Protein 2Y3M (pdb70)

Sequence (273 aa):
QNPVFSIRLKQAPLVPTLQQLALAHNTNLIIDTVSLQLENVDLDQLFRSVAKIKQLDLWQENGIYYFTKAQLNTATIKLHFAKASEVMKSLTGGSGSLLSPNGSITFDDRSNLLLIQDEPRSVRNIKKLIKELDKNPVFSIRLKQAPLVPTLQQLALAHNTNLIIDDELQGTVSLQLENVDLDQLFRSVAKIKQLDLWQENGIYYFTKQLNTATIKLHFAKASEVMKSLTGGSGSLLSPNGSITFDDRSNLLLIQDEPRSVRNIKKLIKELDK

Solvent-accessible surface area: 15782 Å² total; per-residue (Å²): 203,86,40,10,6,4,2,93,0,86,18,13,74,28,76,61,28,5,144,149,38,83,20,24,191,107,13,65,44,68,76,92,176,27,14,0,40,0,5,2,74,65,6,59,50,0,63,130,2,6,38,85,0,57,147,37,72,1,13,82,91,86,22,10,97,10,39,37,136,140,136,65,54,81,17,88,26,107,9,138,154,18,112,0,4,93,4,0,85,65,18,28,57,68,128,63,86,37,14,29,109,101,2,10,0,53,0,37,45,200,23,36,76,0,69,0,65,0,78,65,184,26,11,138,66,9,103,112,84,0,148,118,56,19,168,138,36,14,3,5,2,78,0,94,37,31,101,51,72,81,63,3,83,125,55,4,136,77,17,120,5,70,27,71,46,51,118,111,176,174,49,47,18,12,0,30,0,6,4,77,78,6,68,46,0,68,125,2,5,41,66,4,64,130,45,80,26,12,82,44,78,27,10,99,8,41,49,146,174,66,58,87,12,77,5,139,16,142,158,22,115,0,4,79,4,0,60,64,16,34,48,66,125,67,86,34,13,23,105,100,3,15,1,46,4,30,54,160,69,30,66,0,72,0,68,0,80,65,175,24,10,138,67,10,80,117,85,0,116,118,63,16,170

Secondary structure (DSSP, 8-state):
--EEEEEEEEEPPHHHHHHHS---TT-EEEE---EEEEEES-HHHHHHHHHHHHT---EEEEEEEEEE----EEEEEE-SSS-HHHHHHHHH-SSS-SS-TT-EEEEETTTTEEEEEE-HHHHHHHHHHHHHH--/-EEEEEEEEEPP-HHHHHHHHHTTT-EEEEEE-TTS-EEEEEEESSHHHHHHHHHHHHHS--EEEEEEEEEE---EEEEEE-SSS-HHHHHHHHH-SSS-SS-TT-EEEEETTTTEEEEEE-HHHHHHHHHHHHHH--

Nearest PDB structures (foldseek):
  2y3m-assembly1_A  TM=1.007E+00  e=2.323E-27  Aggregatibacter actinomycetemcomitans
  2y3m-assembly1_B  TM=9.548E-01  e=1.175E-22  Aggregatibacter actinomycetemcomitans
  5mp2-assembly1_B  TM=4.230E-01  e=8.197E-04  Pseudomonas aeruginosa
  4e9j-assembly3_B  TM=4.216E-01  e=1.191E-03  Pseudomonas aeruginosa PAO1
  4ec5-assembly3_B  TM=3.907E-01  e=8.723E-04  Pseudomonas aeruginosa PAO1

CATH classification: 3.30.1370.120 (+1 more: 3.30.1370.130)

Structure (mmCIF, N/CA/C/O backbone):
data_2Y3M
#
_entry.id   2Y3M
#
_cell.length_a   119.610
_cell.length_b   119.610
_cell.length_c   51.280
_cell.angle_alpha   90.00
_cell.angle_beta   90.00
_cell.angle_gamma   120.00
#
_symmetry.space_group_name_H-M   'P 62'
#
loop_
_entity.id
_entity.type
_entity.pdbx_description
1 polymer 'PROTEIN TRANSPORT PROTEIN HOFQ'
2 non-polymer GLYCEROL
3 non-polymer 'FORMIC ACID'
4 water water
#
loop_
_atom_site.group_PDB
_atom_site.id
_atom_site.type_symbol
_atom_site.label_atom_id
_atom_site.label_alt_id
_atom_site.label_comp_id
_atom_site.label_asym_id
_atom_site.label_entity_id
_atom_site.label_seq_id
_atom_site.pdbx_PDB_ins_code
_atom_site.Cartn_x
_atom_site.Cartn_y
_atom_site.Cartn_z
_atom_site.occupancy
_atom_site.B_iso_or_equiv
_atom_site.auth_seq_id
_atom_site.auth_comp_id
_atom_site.auth_asym_id
_atom_site.auth_atom_id
_atom_site.pdbx_PDB_model_num
ATOM 1 N N . GLN A 1 4 ? -56.233 -17.399 -7.568 1.00 99.32 27 GLN A N 1
ATOM 2 C CA . GLN A 1 4 ? -55.499 -18.346 -6.676 1.00 97.29 27 GLN A CA 1
ATOM 3 C C . GLN A 1 4 ? -54.029 -18.516 -7.088 1.00 85.70 27 GLN A C 1
ATOM 4 O O . GLN A 1 4 ? -53.443 -19.586 -6.905 1.00 87.54 27 GLN A O 1
ATOM 10 N N . ASN A 1 5 ? -53.444 -17.452 -7.635 1.00 76.08 28 ASN A N 1
ATOM 11 C CA . ASN A 1 5 ? -52.064 -17.473 -8.125 1.00 67.30 28 ASN A CA 1
ATOM 12 C C . ASN A 1 5 ? -51.432 -16.074 -8.084 1.00 57.73 28 ASN A C 1
ATOM 13 O O . ASN A 1 5 ? -51.913 -15.166 -8.764 1.00 57.84 28 ASN A O 1
ATOM 18 N N . PRO A 1 6 ? -50.352 -15.902 -7.290 1.00 51.79 29 PRO A N 1
ATOM 19 C CA . PRO A 1 6 ? -49.778 -14.577 -7.013 1.00 45.56 29 PRO A CA 1
ATOM 20 C C . PRO A 1 6 ? -49.113 -13.912 -8.215 1.00 40.77 29 PRO A C 1
ATOM 21 O O . PRO A 1 6 ? -48.392 -14.569 -8.971 1.00 40.46 29 PRO A O 1
ATOM 25 N N . VAL A 1 7 ? -49.368 -12.614 -8.381 1.00 39.13 30 VAL A N 1
ATOM 26 C CA . VAL A 1 7 ? -48.807 -11.838 -9.487 1.00 36.63 30 VAL A CA 1
ATOM 27 C C . VAL A 1 7 ? -48.145 -10.557 -9.007 1.00 33.93 30 VAL A C 1
ATOM 28 O O . VAL A 1 7 ? -48.562 -9.967 -8.007 1.00 35.80 30 VAL A O 1
ATOM 32 N N . PHE A 1 8 ? -47.112 -10.138 -9.726 1.00 32.16 31 PHE A N 1
ATOM 33 C CA . PHE A 1 8 ? -46.586 -8.785 -9.607 1.00 32.36 31 PHE A CA 1
ATOM 34 C C . PHE A 1 8 ? -47.336 -7.893 -10.588 1.00 36.28 31 PHE A C 1
ATOM 35 O O . PHE A 1 8 ? -47.549 -8.265 -11.749 1.00 38.82 31 PHE A O 1
ATOM 43 N N . SER A 1 9 ? -47.734 -6.719 -10.113 1.00 39.59 32 SER A N 1
ATOM 44 C CA . SER A 1 9 ? -48.553 -5.801 -10.889 1.00 38.74 32 SER A CA 1
ATOM 45 C C . SER A 1 9 ? -47.953 -4.403 -10.916 1.00 36.93 32 SER A C 1
ATOM 46 O O . SER A 1 9 ? -47.381 -3.943 -9.928 1.00 39.39 32 SER A O 1
ATOM 49 N N . ILE A 1 10 ? -48.098 -3.728 -12.052 1.00 35.17 33 ILE A N 1
ATOM 50 C CA . ILE A 1 10 ? -47.661 -2.341 -12.191 1.00 34.50 33 ILE A CA 1
ATOM 51 C C . ILE A 1 10 ? -48.646 -1.567 -13.071 1.00 34.41 33 ILE A C 1
ATOM 52 O O . ILE A 1 10 ? -49.115 -2.072 -14.096 1.00 34.92 33 ILE A O 1
ATOM 57 N N . ARG A 1 11 ? -48.976 -0.352 -12.648 1.00 36.01 34 ARG A N 1
ATOM 58 C CA . ARG A 1 11 ? -49.844 0.502 -13.433 1.00 37.59 34 ARG A CA 1
ATOM 59 C C . ARG A 1 11 ? -48.999 1.556 -14.147 1.00 35.75 34 ARG A C 1
ATOM 60 O O . ARG A 1 11 ? -48.165 2.212 -13.529 1.00 36.74 34 ARG A O 1
ATOM 68 N N . LEU A 1 12 ? -49.199 1.684 -15.457 1.00 35.81 35 LEU A N 1
ATOM 69 C CA . LEU A 1 12 ? -48.546 2.732 -16.240 1.00 36.26 35 LEU A CA 1
ATOM 70 C C . LEU A 1 12 ? -49.591 3.742 -16.685 1.00 39.22 35 LEU A C 1
ATOM 71 O O . LEU A 1 12 ? -50.546 3.398 -17.384 1.00 42.82 35 LEU A O 1
ATOM 76 N N . LYS A 1 13 ? -49.405 4.987 -16.265 1.00 40.48 36 LYS A N 1
ATOM 77 C CA . LYS A 1 13 ? -50.331 6.063 -16.574 1.00 44.84 36 LYS A CA 1
ATOM 78 C C . LYS A 1 13 ? -49.626 6.997 -17.540 1.00 45.41 36 LYS A C 1
ATOM 79 O O . LYS A 1 13 ? -48.494 7.425 -17.288 1.00 45.30 36 LYS A O 1
ATOM 85 N N . GLN A 1 14 ? -50.279 7.294 -18.659 1.00 48.59 37 GLN A N 1
ATOM 86 C CA . GLN A 1 14 ? -49.680 8.169 -19.651 1.00 50.89 37 GLN A CA 1
ATOM 87 C C . GLN A 1 14 ? -49.732 9.603 -19.143 1.00 53.15 37 GLN A C 1
ATOM 88 O O . GLN A 1 14 ? -50.785 10.083 -18.722 1.00 56.45 37 GLN A O 1
ATOM 94 N N . ALA A 1 15 ? -48.577 10.264 -19.172 1.00 53.63 38 ALA A N 1
ATOM 95 C CA . ALA A 1 15 ? -48.410 11.610 -18.634 1.00 50.73 38 ALA A CA 1
ATOM 96 C C . ALA A 1 15 ? -49.259 12.647 -19.378 1.00 47.66 38 ALA A C 1
ATOM 97 O O . ALA A 1 15 ? -49.509 12.498 -20.575 1.00 46.89 38 ALA A O 1
ATOM 99 N N . PRO A 1 16 ? -49.722 13.693 -18.664 1.00 47.33 39 PRO A N 1
ATOM 100 C CA . PRO A 1 16 ? -50.420 14.801 -19.314 1.00 45.65 39 PRO A CA 1
ATOM 101 C C . PRO A 1 16 ? -49.558 15.394 -20.427 1.00 43.73 39 PRO A C 1
ATOM 102 O O . PRO A 1 16 ? -48.423 15.823 -20.184 1.00 43.38 39 PRO A O 1
ATOM 106 N N . LEU A 1 17 ? -50.094 15.400 -21.640 1.00 43.19 40 LEU A N 1
ATOM 107 C CA . LEU A 1 17 ? -49.318 15.759 -22.815 1.00 42.33 40 LEU A CA 1
ATOM 108 C C . LEU A 1 17 ? -48.835 17.209 -22.803 1.00 41.84 40 LEU A C 1
ATOM 109 O O . LEU A 1 17 ? -47.643 17.469 -23.000 1.00 40.94 40 LEU A O 1
ATOM 114 N N . VAL A 1 18 ? -49.755 18.141 -22.561 1.00 43.34 41 VAL A N 1
ATOM 115 C CA . VAL A 1 18 ? -49.442 19.576 -22.594 1.00 44.77 41 VAL A CA 1
ATOM 116 C C . VAL A 1 18 ? -48.326 19.974 -21.605 1.00 44.83 41 VAL A C 1
ATOM 117 O O . VAL A 1 18 ? -47.352 20.598 -22.023 1.00 45.23 41 VAL A O 1
ATOM 121 N N . PRO A 1 19 ? -48.446 19.601 -20.309 1.00 45.50 42 PRO A N 1
ATOM 122 C CA . PRO A 1 19 ? -47.358 19.943 -19.376 1.00 47.07 42 PRO A CA 1
ATOM 123 C C . PRO A 1 19 ? -46.026 19.275 -19.729 1.00 45.10 42 PRO A C 1
ATOM 124 O O . PRO A 1 19 ? -44.974 19.914 -19.618 1.00 46.03 42 PRO A O 1
ATOM 128 N N . THR A 1 20 ? -46.082 18.006 -20.141 1.00 43.18 43 THR A N 1
ATOM 129 C CA . THR A 1 20 ? -44.896 17.236 -20.519 1.00 42.37 43 THR A CA 1
ATOM 130 C C . THR A 1 20 ? -44.149 17.898 -21.680 1.00 41.18 43 THR A C 1
ATOM 131 O O . THR A 1 20 ? -42.929 18.077 -21.623 1.00 41.19 43 THR A O 1
ATOM 135 N N . LEU A 1 21 ? -44.889 18.259 -22.728 1.00 40.87 44 LEU A N 1
ATOM 136 C CA . LEU A 1 21 ? -44.301 18.862 -23.922 1.00 40.64 44 LEU A CA 1
ATOM 137 C C . LEU A 1 21 ? -43.737 20.251 -23.642 1.00 42.57 44 LEU A C 1
ATOM 138 O O . LEU A 1 21 ? -42.709 20.635 -24.202 1.00 42.59 44 LEU A O 1
ATOM 143 N N . GLN A 1 22 ? -44.420 20.996 -22.774 1.00 44.82 45 GLN A N 1
ATOM 144 C CA . GLN A 1 22 ? -43.975 22.320 -22.354 1.00 48.32 45 GLN A CA 1
ATOM 145 C C . GLN A 1 22 ? -42.653 22.263 -21.588 1.00 48.66 45 GLN A C 1
ATOM 146 O O . GLN A 1 22 ? -41.829 23.172 -21.693 1.00 51.30 45 GLN A O 1
ATOM 152 N N . GLN A 1 23 ? -42.458 21.192 -20.825 1.00 47.00 46 GLN A N 1
ATOM 153 C CA . GLN A 1 23 ? -41.246 21.017 -20.034 1.00 48.30 46 GLN A CA 1
ATOM 154 C C . GLN A 1 23 ? -40.103 20.444 -20.855 1.00 45.21 46 GLN A C 1
ATOM 155 O O . GLN A 1 23 ? -38.938 20.550 -20.463 1.00 47.04 46 GLN A O 1
ATOM 161 N N . LEU A 1 24 ? -40.443 19.834 -21.989 1.00 41.13 47 LEU A N 1
ATOM 162 C CA . LEU A 1 24 ? -39.451 19.284 -22.904 1.00 38.51 47 LEU A CA 1
ATOM 163 C C . LEU A 1 24 ? -38.636 20.411 -23.535 1.00 39.03 47 LEU A C 1
ATOM 164 O O . LEU A 1 24 ? -39.195 21.390 -24.043 1.00 39.87 47 LEU A O 1
ATOM 169 N N . ALA A 1 25 ? -37.315 20.268 -23.496 1.00 38.91 48 ALA A N 1
ATOM 170 C CA . ALA A 1 25 ? -36.419 21.314 -23.976 1.00 40.06 48 ALA A CA 1
ATOM 171 C C . ALA A 1 25 ? -36.326 21.326 -25.505 1.00 38.16 48 ALA A C 1
ATOM 172 O O . ALA A 1 25 ? -35.284 21.017 -26.086 1.00 37.63 48 ALA A O 1
ATOM 174 N N . LEU A 1 26 ? -37.433 21.670 -26.154 1.00 38.09 49 LEU A N 1
ATOM 175 C CA . LEU A 1 26 ? -37.439 21.852 -27.597 1.00 38.18 49 LEU A CA 1
ATOM 176 C C . LEU A 1 26 ? -36.846 23.211 -27.926 1.00 41.02 49 LEU A C 1
ATOM 177 O O . LEU A 1 26 ? -36.881 24.131 -27.103 1.00 43.52 49 LEU A O 1
ATOM 182 N N . ALA A 1 27 ? -36.295 23.325 -29.132 1.00 37.04 50 ALA A N 1
ATOM 183 C CA . ALA A 1 27 ? -35.829 24.604 -29.652 1.00 35.45 50 ALA A CA 1
ATOM 184 C C . ALA A 1 27 ? -37.000 25.586 -29.601 1.00 33.57 50 ALA A C 1
ATOM 185 O O . ALA A 1 27 ? -38.127 25.239 -29.969 1.00 33.22 50 ALA A O 1
ATOM 187 N N . HIS A 1 28 ? -36.748 26.796 -29.119 1.00 33.58 51 HIS A N 1
ATOM 188 C CA . HIS A 1 28 ? -37.816 27.784 -28.964 1.00 33.94 51 HIS A CA 1
ATOM 189 C C . HIS A 1 28 ? -38.357 28.259 -30.304 1.00 34.17 51 HIS A C 1
ATOM 190 O O . HIS A 1 28 ? -39.437 28.840 -30.374 1.00 35.76 51 HIS A O 1
ATOM 197 N N . ASN A 1 29 ? -37.600 27.985 -31.362 1.00 34.25 52 ASN A N 1
ATOM 198 C CA . ASN A 1 29 ? -38.018 28.272 -32.728 1.00 36.77 52 ASN A CA 1
ATOM 199 C C . ASN A 1 29 ? -39.021 27.264 -33.274 1.00 36.31 52 ASN A C 1
ATOM 200 O O . ASN A 1 29 ? -39.614 27.492 -34.324 1.00 39.26 52 ASN A O 1
ATOM 205 N N . THR A 1 30 ? -39.201 26.149 -32.567 1.00 34.07 53 THR A N 1
ATOM 206 C CA . THR A 1 30 ? -40.199 25.167 -32.960 1.00 34.30 53 THR A CA 1
ATOM 207 C C . THR A 1 30 ? -41.569 25.576 -32.421 1.00 34.89 53 THR A C 1
ATOM 208 O O . THR A 1 30 ? -41.799 25.579 -31.218 1.00 34.79 53 THR A O 1
ATOM 212 N N . ASN A 1 31 ? -42.461 25.951 -33.326 1.00 37.88 54 ASN A N 1
ATOM 213 C CA . ASN A 1 31 ? -43.843 26.218 -32.968 1.00 40.50 54 ASN A CA 1
ATOM 214 C C . ASN A 1 31 ? -44.605 24.894 -32.869 1.00 39.68 54 ASN A C 1
ATOM 215 O O . ASN A 1 31 ? -44.648 24.121 -33.830 1.00 39.69 54 ASN A O 1
ATOM 220 N N . LEU A 1 32 ? -45.190 24.638 -31.701 1.00 40.29 55 LEU A N 1
ATOM 221 C CA . LEU A 1 32 ? -45.941 23.414 -31.449 1.00 40.83 55 LEU A CA 1
ATOM 222 C C . LEU A 1 32 ? -47.437 23.700 -31.286 1.00 45.36 55 LEU A C 1
ATOM 223 O O . LEU A 1 32 ? -47.835 24.465 -30.409 1.00 48.62 55 LEU A O 1
ATOM 228 N N . ILE A 1 33 ? -48.254 23.091 -32.144 1.00 46.92 56 ILE A N 1
ATOM 229 C CA . ILE A 1 33 ? -49.713 23.234 -32.088 1.00 52.72 56 ILE A CA 1
ATOM 230 C C . ILE A 1 33 ? -50.370 21.878 -31.834 1.00 53.83 56 ILE A C 1
ATOM 231 O O . ILE A 1 33 ? -50.056 20.892 -32.506 1.00 51.37 56 ILE A O 1
ATOM 236 N N . ILE A 1 34 ? -51.291 21.841 -30.874 1.00 59.33 57 ILE A N 1
ATOM 237 C CA . ILE A 1 34 ? -51.984 20.607 -30.506 1.00 62.31 57 ILE A CA 1
ATOM 238 C C . ILE A 1 34 ? -53.405 20.600 -31.070 1.00 67.96 57 ILE A C 1
ATOM 239 O O . ILE A 1 34 ? -54.146 21.573 -30.910 1.00 73.50 57 ILE A O 1
ATOM 244 N N . ASP A 1 35 ? -53.766 19.506 -31.741 1.00 68.00 58 ASP A N 1
ATOM 245 C CA . ASP A 1 35 ? -55.145 19.272 -32.173 1.00 74.30 58 ASP A CA 1
ATOM 246 C C . ASP A 1 35 ? -55.832 18.301 -31.223 1.00 79.05 58 ASP A C 1
ATOM 247 O O . ASP A 1 35 ? -55.325 17.208 -30.972 1.00 77.26 58 ASP A O 1
ATOM 252 N N . THR A 1 41 ? -58.435 11.168 -30.431 1.00 101.60 64 THR A N 1
ATOM 253 C CA . THR A 1 41 ? -56.977 11.078 -30.374 1.00 95.59 64 THR A CA 1
ATOM 254 C C . THR A 1 41 ? -56.335 12.457 -30.565 1.00 87.78 64 THR A C 1
ATOM 255 O O . THR A 1 41 ? -57.032 13.444 -30.815 1.00 87.86 64 THR A O 1
ATOM 259 N N . VAL A 1 42 ? -55.010 12.517 -30.456 1.00 82.31 65 VAL A N 1
ATOM 260 C CA . VAL A 1 42 ? -54.288 13.787 -30.515 1.00 75.41 65 VAL A CA 1
ATOM 261 C C . VAL A 1 42 ? -53.294 13.844 -31.678 1.00 68.33 65 VAL A C 1
ATOM 262 O O . VAL A 1 42 ? -52.699 12.829 -32.051 1.00 68.60 65 VAL A O 1
ATOM 266 N N . SER A 1 43 ? -53.150 15.042 -32.246 1.00 63.53 66 SER A N 1
ATOM 267 C CA . SER A 1 43 ? -52.128 15.348 -33.244 1.00 58.12 66 SER A CA 1
ATOM 268 C C . SER A 1 43 ? -51.288 16.544 -32.809 1.00 53.93 66 SER A C 1
ATOM 269 O O . SER A 1 43 ? -51.798 17.475 -32.182 1.00 55.02 66 SER A O 1
ATOM 272 N N . LEU A 1 44 ? -50.003 16.508 -33.150 1.00 50.18 67 LEU A N 1
ATOM 273 C CA . LEU A 1 44 ? -49.101 17.626 -32.904 1.00 46.62 67 LEU A CA 1
ATOM 274 C C . LEU A 1 44 ? -48.601 18.176 -34.231 1.00 44.85 67 LEU A C 1
ATOM 275 O O . LEU A 1 44 ? -48.151 17.423 -35.090 1.00 45.55 67 LEU A O 1
ATOM 280 N N . GLN A 1 45 ? -48.681 19.490 -34.396 1.00 44.24 68 GLN A N 1
ATOM 281 C CA . GLN A 1 45 ? -48.140 20.133 -35.579 1.00 44.48 68 GLN A CA 1
ATOM 282 C C . GLN A 1 45 ? -46.914 20.939 -35.184 1.00 41.53 68 GLN A C 1
ATOM 283 O O . GLN A 1 45 ? -46.993 21.797 -34.313 1.00 41.08 68 GLN A O 1
ATOM 289 N N . LEU A 1 46 ? -45.784 20.638 -35.816 1.00 33.05 69 LEU A N 1
ATOM 290 C CA . LEU A 1 46 ? -44.510 21.280 -35.507 1.00 31.86 69 LEU A CA 1
ATOM 291 C C . LEU A 1 46 ? -44.046 22.142 -36.670 1.00 31.48 69 LEU A C 1
ATOM 292 O O . LEU A 1 46 ? -44.093 21.714 -37.824 1.00 31.19 69 LEU A O 1
ATOM 297 N N . GLU A 1 47 ? -43.582 23.348 -36.357 1.00 32.23 70 GLU A N 1
ATOM 298 C CA . GLU A 1 47 ? -43.084 24.274 -37.371 1.00 32.51 70 GLU A CA 1
ATOM 299 C C . GLU A 1 47 ? -41.741 24.858 -36.985 1.00 32.60 70 GLU A C 1
ATOM 300 O O . GLU A 1 47 ? -41.525 25.231 -35.832 1.00 33.69 70 GLU A O 1
ATOM 306 N N . ASN A 1 48 ? -40.853 24.954 -37.971 1.00 32.32 71 ASN A N 1
ATOM 307 C CA . ASN A 1 48 ? -39.545 25.573 -37.811 1.00 33.16 71 ASN A CA 1
ATOM 308 C C . ASN A 1 48 ? -39.004 26.013 -39.164 1.00 33.88 71 ASN A C 1
ATOM 309 O O . ASN A 1 48 ? -39.206 25.328 -40.176 1.00 32.93 71 ASN A O 1
ATOM 314 N N . VAL A 1 49 ? -38.324 27.161 -39.171 1.00 36.01 72 VAL A N 1
ATOM 315 C CA . VAL A 1 49 ? -37.635 27.662 -40.360 1.00 37.52 72 VAL A CA 1
ATOM 316 C C . VAL A 1 49 ? -36.512 26.720 -40.830 1.00 37.52 72 VAL A C 1
ATOM 317 O O . VAL A 1 49 ? -36.166 26.704 -42.013 1.00 38.65 72 VAL A O 1
ATOM 321 N N . ASP A 1 50 ? -35.957 25.942 -39.900 1.00 36.87 73 ASP A N 1
ATOM 322 C CA . ASP A 1 50 ? -34.786 25.109 -40.175 1.00 37.70 73 ASP A CA 1
ATOM 323 C C . ASP A 1 50 ? -35.150 23.622 -40.145 1.00 35.36 73 ASP A C 1
ATOM 324 O O . ASP A 1 50 ? -35.561 23.098 -39.112 1.00 33.88 73 ASP A O 1
ATOM 329 N N . LEU A 1 51 ? -34.996 22.956 -41.286 1.00 35.82 74 LEU A N 1
ATOM 330 C CA . LEU A 1 51 ? -35.347 21.548 -41.411 1.00 34.96 74 LEU A CA 1
ATOM 331 C C . LEU A 1 51 ? -34.630 20.657 -40.394 1.00 35.52 74 LEU A C 1
ATOM 332 O O . LEU A 1 51 ? -35.273 19.816 -39.768 1.00 34.13 74 LEU A O 1
ATOM 337 N N . ASP A 1 52 ? -33.322 20.859 -40.220 1.00 38.71 75 ASP A N 1
ATOM 338 C CA . ASP A 1 52 ? -32.525 20.084 -39.259 1.00 40.57 75 ASP A CA 1
ATOM 339 C C . ASP A 1 52 ? -33.052 20.244 -37.835 1.00 38.92 75 ASP A C 1
ATOM 340 O O . ASP A 1 52 ? -33.214 19.253 -37.114 1.00 38.38 75 ASP A O 1
ATOM 345 N N . GLN A 1 53 ? -33.340 21.483 -37.442 1.00 38.73 76 GLN A N 1
ATOM 346 C CA . GLN A 1 53 ? -33.981 21.727 -36.155 1.00 38.21 76 GLN A CA 1
ATOM 347 C C . GLN A 1 53 ? -35.340 21.035 -36.045 1.00 35.12 76 GLN A C 1
ATOM 348 O O . GLN A 1 53 ? -35.644 20.421 -35.019 1.00 34.74 76 GLN A O 1
ATOM 354 N N . LEU A 1 54 ? -36.146 21.113 -37.102 1.00 33.67 77 LEU A N 1
ATOM 355 C CA . LEU A 1 54 ? -37.451 20.463 -37.091 1.00 31.84 77 LEU A CA 1
ATOM 356 C C . LEU A 1 54 ? -37.302 18.962 -36.847 1.00 31.96 77 LEU A C 1
ATOM 357 O O . LEU A 1 54 ? -38.035 18.396 -36.040 1.00 31.41 77 LEU A O 1
ATOM 362 N N . PHE A 1 55 ? -36.338 18.330 -37.522 1.00 33.42 78 PHE A N 1
ATOM 363 C CA . PHE A 1 55 ? -36.051 16.911 -37.297 1.00 34.39 78 PHE A CA 1
ATOM 364 C C . PHE A 1 55 ? -35.634 16.625 -35.859 1.00 34.63 78 PHE A C 1
ATOM 365 O O . PHE A 1 55 ? -36.046 15.619 -35.281 1.00 34.57 78 PHE A O 1
ATOM 373 N N . ARG A 1 56 ? -34.811 17.506 -35.291 1.00 35.62 79 ARG A N 1
ATOM 374 C CA . ARG A 1 56 ? -34.342 17.337 -33.914 1.00 36.98 79 ARG A CA 1
ATOM 375 C C . ARG A 1 56 ? -35.475 17.489 -32.889 1.00 35.19 79 ARG A C 1
ATOM 376 O O . ARG A 1 56 ? -35.485 16.799 -31.869 1.00 36.10 79 ARG A O 1
ATOM 384 N N . SER A 1 57 ? -36.421 18.387 -33.172 1.00 33.35 80 SER A N 1
ATOM 385 C CA . SER A 1 57 ? -37.641 18.517 -32.373 1.00 32.34 80 SER A CA 1
ATOM 386 C C . SER A 1 57 ? -38.485 17.238 -32.449 1.00 31.42 80 SER A C 1
ATOM 387 O O . SER A 1 57 ? -38.943 16.732 -31.431 1.00 32.15 80 SER A O 1
ATOM 390 N N . VAL A 1 58 ? -38.684 16.727 -33.663 1.00 30.67 81 VAL A N 1
ATOM 391 C CA . VAL A 1 58 ? -39.394 15.462 -33.881 1.00 30.73 81 VAL A CA 1
ATOM 392 C C . VAL A 1 58 ? -38.744 14.333 -33.068 1.00 32.16 81 VAL A C 1
ATOM 393 O O . VAL A 1 58 ? -39.432 13.570 -32.380 1.00 32.71 81 VAL A O 1
ATOM 397 N N . ALA A 1 59 ? -37.419 14.251 -33.147 1.00 33.15 82 ALA A N 1
ATOM 398 C CA . ALA A 1 59 ? -36.657 13.224 -32.450 1.00 35.46 82 ALA A CA 1
ATOM 399 C C . ALA A 1 59 ? -36.829 13.333 -30.930 1.00 36.14 82 ALA A C 1
ATOM 400 O O . ALA A 1 59 ? -36.917 12.321 -30.241 1.00 37.50 82 ALA A O 1
ATOM 402 N N . LYS A 1 60 ? -36.894 14.563 -30.420 1.00 35.87 83 LYS A N 1
ATOM 403 C CA . LYS A 1 60 ? -37.068 14.792 -28.983 1.00 37.56 83 LYS A CA 1
ATOM 404 C C . LYS A 1 60 ? -38.429 14.327 -28.469 1.00 37.34 83 LYS A C 1
ATOM 405 O O . LYS A 1 60 ? -38.518 13.747 -27.381 1.00 39.07 83 LYS A O 1
ATOM 411 N N . ILE A 1 61 ? -39.476 14.565 -29.256 1.00 35.86 84 ILE A N 1
ATOM 412 C CA . ILE A 1 61 ? -40.813 14.078 -28.920 1.00 36.76 84 ILE A CA 1
ATOM 413 C C . ILE A 1 61 ? -40.873 12.542 -28.964 1.00 38.26 84 ILE A C 1
ATOM 414 O O . ILE A 1 61 ? -41.480 11.911 -28.097 1.00 40.11 84 ILE A O 1
ATOM 419 N N . LYS A 1 62 ? -40.220 11.949 -29.957 1.00 38.20 85 LYS A N 1
ATOM 420 C CA . LYS A 1 62 ? -40.200 10.496 -30.098 1.00 40.56 85 LYS A CA 1
ATOM 421 C C . LYS A 1 62 ? -39.428 9.802 -28.975 1.00 42.90 85 LYS A C 1
ATOM 422 O O . LYS A 1 62 ? -39.845 8.743 -28.502 1.00 45.16 85 LYS A O 1
ATOM 428 N N . GLN A 1 63 ? -38.313 10.400 -28.558 1.00 52.63 86 GLN A N 1
ATOM 429 C CA . GLN A 1 63 ? -37.492 9.871 -27.468 1.00 58.64 86 GLN A CA 1
ATOM 430 C C . GLN A 1 63 ? -38.154 10.062 -26.103 1.00 59.01 86 GLN A C 1
ATOM 431 O O . GLN A 1 63 ? -37.679 9.542 -25.092 1.00 62.91 86 GLN A O 1
ATOM 437 N N . LEU A 1 64 ? -39.256 10.804 -26.088 1.00 55.62 87 LEU A N 1
ATOM 438 C CA . LEU A 1 64 ? -39.941 11.171 -24.860 1.00 56.62 87 LEU A CA 1
ATOM 439 C C . LEU A 1 64 ? -40.659 9.977 -24.249 1.00 55.12 87 LEU A C 1
ATOM 440 O O . LEU A 1 64 ? -41.479 9.335 -24.907 1.00 51.67 87 LEU A O 1
ATOM 445 N N . ASP A 1 65 ? -40.334 9.679 -22.993 1.00 58.81 88 ASP A N 1
ATOM 446 C CA . ASP A 1 65 ? -40.991 8.602 -22.261 1.00 57.94 88 ASP A CA 1
ATOM 447 C C . ASP A 1 65 ? -42.198 9.166 -21.516 1.00 56.01 88 ASP A C 1
ATOM 448 O O . ASP A 1 65 ? -42.051 9.871 -20.515 1.00 58.75 88 ASP A O 1
ATOM 453 N N . LEU A 1 66 ? -43.386 8.847 -22.021 1.00 52.73 89 LEU A N 1
ATOM 454 C CA . LEU A 1 66 ? -44.637 9.403 -21.512 1.00 51.92 89 LEU A CA 1
ATOM 455 C C . LEU A 1 66 ? -45.263 8.590 -20.380 1.00 51.68 89 LEU A C 1
ATOM 456 O O . LEU A 1 66 ? -46.280 8.993 -19.817 1.00 51.71 89 LEU A O 1
ATOM 461 N N . TRP A 1 67 ? -44.671 7.450 -20.048 1.00 52.34 90 TRP A N 1
ATOM 462 C CA . TRP A 1 67 ? -45.285 6.542 -19.081 1.00 51.82 90 TRP A CA 1
ATOM 463 C C . TRP A 1 67 ? -44.779 6.739 -17.651 1.00 53.68 90 TRP A C 1
ATOM 464 O O . TRP A 1 67 ? -43.600 6.519 -17.360 1.00 56.62 90 TRP A O 1
ATOM 475 N N . GLN A 1 68 ? -45.685 7.152 -16.768 1.00 52.74 91 GLN A N 1
ATOM 476 C CA . GLN A 1 68 ? -45.405 7.248 -15.335 1.00 54.15 91 GLN A CA 1
ATOM 477 C C . GLN A 1 68 ? -45.683 5.917 -14.621 1.00 52.72 91 GLN A C 1
ATOM 478 O O . GLN A 1 68 ? -46.777 5.360 -14.750 1.00 50.44 91 GLN A O 1
ATOM 484 N N . GLU A 1 69 ? -44.690 5.423 -13.879 1.00 54.87 92 GLU A N 1
ATOM 485 C CA . GLU A 1 69 ? -44.820 4.212 -13.047 1.00 54.50 92 GLU A CA 1
ATOM 486 C C . GLU A 1 69 ? -45.349 4.561 -11.656 1.00 53.39 92 GLU A C 1
ATOM 487 O O . GLU A 1 69 ? -45.022 5.614 -11.113 1.00 55.21 92 GLU A O 1
ATOM 493 N N . ASN A 1 70 ? -46.151 3.672 -11.099 1.00 78.33 93 ASN A N 1
ATOM 494 C CA . ASN A 1 70 ? -46.857 3.887 -9.841 1.00 80.63 93 ASN A CA 1
ATOM 495 C C . ASN A 1 70 ? -46.608 2.900 -8.690 1.00 73.95 93 ASN A C 1
ATOM 496 O O . ASN A 1 70 ? -47.520 2.618 -7.926 1.00 74.76 93 ASN A O 1
ATOM 501 N N . GLY A 1 71 ? -45.400 2.379 -8.554 1.00 68.46 94 GLY A N 1
ATOM 502 C CA . GLY A 1 71 ? -45.088 1.390 -7.515 1.00 62.58 94 GLY A CA 1
ATOM 503 C C . GLY A 1 71 ? -45.585 0.015 -7.907 1.00 57.21 94 GLY A C 1
ATOM 504 O O . GLY A 1 71 ? -46.498 -0.097 -8.728 1.00 58.72 94 GLY A O 1
ATOM 505 N N . ILE A 1 72 ? -44.994 -1.030 -7.322 1.00 51.99 95 ILE A N 1
ATOM 506 C CA . ILE A 1 72 ? -45.328 -2.417 -7.683 1.00 47.50 95 ILE A CA 1
ATOM 507 C C . ILE A 1 72 ? -46.175 -3.127 -6.623 1.00 46.41 95 ILE A C 1
ATOM 508 O O . ILE A 1 72 ? -45.803 -3.203 -5.456 1.00 46.20 95 ILE A O 1
ATOM 513 N N . TYR A 1 73 ? -47.311 -3.656 -7.060 1.00 46.59 96 TYR A N 1
ATOM 514 C CA . TYR A 1 73 ? -48.259 -4.343 -6.197 1.00 46.57 96 TYR A CA 1
ATOM 515 C C . TYR A 1 73 ? -48.066 -5.860 -6.357 1.00 42.25 96 TYR A C 1
ATOM 516 O O . TYR A 1 73 ? -47.967 -6.370 -7.470 1.00 41.32 96 TYR A O 1
ATOM 525 N N . TYR A 1 74 ? -47.969 -6.573 -5.241 1.00 40.64 97 TYR A N 1
ATOM 526 C CA . TYR A 1 74 ? -47.860 -8.034 -5.268 1.00 37.89 97 TYR A CA 1
ATOM 527 C C . TYR A 1 74 ? -49.018 -8.623 -4.472 1.00 39.16 97 TYR A C 1
ATOM 528 O O . TYR A 1 74 ? -49.121 -8.409 -3.267 1.00 40.21 97 TYR A O 1
ATOM 537 N N . PHE A 1 75 ? -49.890 -9.353 -5.158 1.00 39.73 98 PHE A N 1
ATOM 538 C CA . PHE A 1 75 ? -51.155 -9.794 -4.576 1.00 42.40 98 PHE A CA 1
ATOM 539 C C . PHE A 1 75 ? -51.674 -11.048 -5.262 1.00 43.17 98 PHE A C 1
ATOM 540 O O . PHE A 1 75 ? -51.068 -11.535 -6.218 1.00 42.24 98 PHE A O 1
ATOM 548 N N . THR A 1 76 ? -52.805 -11.552 -4.774 1.00 56.06 99 THR A N 1
ATOM 549 C CA . THR A 1 76 ? -53.441 -12.735 -5.344 1.00 59.90 99 THR A CA 1
ATOM 550 C C . THR A 1 76 ? -54.747 -12.371 -6.044 1.00 63.42 99 THR A C 1
ATOM 551 O O . THR A 1 76 ? -55.626 -11.740 -5.455 1.00 63.86 99 THR A O 1
ATOM 555 N N . LYS A 1 77 ? -54.848 -12.771 -7.310 1.00 66.81 100 LYS A N 1
ATOM 556 C CA . LYS A 1 77 ? -56.042 -12.552 -8.122 1.00 71.48 100 LYS A CA 1
ATOM 557 C C . LYS A 1 77 ? -57.222 -13.376 -7.616 1.00 74.72 100 LYS A C 1
ATOM 558 O O . LYS A 1 77 ? -57.978 -12.929 -6.756 1.00 74.69 100 LYS A O 1
ATOM 564 N N . ALA A 1 103 ? -60.426 -12.207 9.645 1.00 91.38 126 ALA A N 1
ATOM 565 C CA . ALA A 1 103 ? -60.818 -11.074 8.811 1.00 89.07 126 ALA A CA 1
ATOM 566 C C . ALA A 1 103 ? -59.902 -9.861 9.001 1.00 84.93 126 ALA A C 1
ATOM 567 O O . ALA A 1 103 ? -59.723 -9.063 8.073 1.00 81.24 126 ALA A O 1
ATOM 569 N N . GLN A 1 104 ? -59.330 -9.729 10.199 1.00 86.35 127 GLN A N 1
ATOM 570 C CA . GLN A 1 104 ? -58.493 -8.578 10.551 1.00 83.74 127 GLN A CA 1
ATOM 571 C C . GLN A 1 104 ? -57.137 -8.607 9.848 1.00 75.97 127 GLN A C 1
ATOM 572 O O . GLN A 1 104 ? -56.428 -9.618 9.879 1.00 74.07 127 GLN A O 1
ATOM 578 N N . LEU A 1 105 ? -56.790 -7.481 9.227 1.00 72.40 128 LEU A N 1
ATOM 579 C CA . LEU A 1 105 ? -55.533 -7.322 8.503 1.00 65.66 128 LEU A CA 1
ATOM 580 C C . LEU A 1 105 ? -54.671 -6.236 9.140 1.00 65.02 128 LEU A C 1
ATOM 581 O O . LEU A 1 105 ? -55.169 -5.161 9.475 1.00 68.45 128 LEU A O 1
ATOM 586 N N . ASN A 1 106 ? -53.384 -6.526 9.313 1.00 61.39 129 ASN A N 1
ATOM 587 C CA . ASN A 1 106 ? -52.422 -5.543 9.804 1.00 60.85 129 ASN A CA 1
ATOM 588 C C . ASN A 1 106 ? -51.527 -4.993 8.689 1.00 56.00 129 ASN A C 1
ATOM 589 O O . ASN A 1 106 ? -51.367 -5.615 7.636 1.00 52.28 129 ASN A O 1
ATOM 594 N N . THR A 1 107 ? -50.947 -3.823 8.936 1.00 56.75 130 THR A N 1
ATOM 595 C CA . THR A 1 107 ? -50.105 -3.148 7.955 1.00 53.60 130 THR A CA 1
ATOM 596 C C . THR A 1 107 ? -48.785 -2.721 8.585 1.00 53.39 130 THR A C 1
ATOM 597 O O . THR A 1 107 ? -48.756 -2.175 9.688 1.00 57.36 130 THR A O 1
ATOM 601 N N . ALA A 1 108 ? -47.697 -2.982 7.874 1.00 49.64 131 ALA A N 1
ATOM 602 C CA . ALA A 1 108 ? -46.370 -2.570 8.305 1.00 49.87 131 ALA A CA 1
ATOM 603 C C . ALA A 1 108 ? -45.635 -1.968 7.117 1.00 47.58 131 ALA A C 1
ATOM 604 O O . ALA A 1 108 ? -45.813 -2.410 5.981 1.00 45.12 131 ALA A O 1
ATOM 606 N N . THR A 1 109 ? -44.824 -0.953 7.380 1.00 49.47 132 THR A N 1
ATOM 607 C CA . THR A 1 109 ? -44.018 -0.332 6.341 1.00 48.68 132 THR A CA 1
ATOM 608 C C . THR A 1 109 ? -42.553 -0.413 6.747 1.00 48.82 132 THR A C 1
ATOM 609 O O . THR A 1 109 ? -42.189 -0.018 7.855 1.00 51.62 132 THR A O 1
ATOM 613 N N . ILE A 1 110 ? -41.724 -0.943 5.851 1.00 46.53 133 ILE A N 1
ATOM 614 C CA . ILE A 1 110 ? -40.296 -1.103 6.109 1.00 47.25 133 ILE A CA 1
ATOM 615 C C . ILE A 1 110 ? -39.483 -0.290 5.109 1.00 47.75 133 ILE A C 1
ATOM 616 O O . ILE A 1 110 ? -39.722 -0.346 3.905 1.00 46.62 133 ILE A O 1
ATOM 621 N N . LYS A 1 111 ? -38.527 0.471 5.625 1.00 50.56 134 LYS A N 1
ATOM 622 C CA . LYS A 1 111 ? -37.563 1.175 4.805 1.00 51.91 134 LYS A CA 1
ATOM 623 C C . LYS A 1 111 ? -36.266 0.368 4.780 1.00 51.76 134 LYS A C 1
ATOM 624 O O . LYS A 1 111 ? -35.661 0.122 5.824 1.00 53.61 134 LYS A O 1
ATOM 630 N N . LEU A 1 112 ? -35.858 -0.069 3.593 1.00 50.49 135 LEU A N 1
ATOM 631 C CA . LEU A 1 112 ? -34.584 -0.766 3.428 1.00 51.66 135 LEU A CA 1
ATOM 632 C C . LEU A 1 112 ? -33.418 0.215 3.364 1.00 55.81 135 LEU A C 1
ATOM 633 O O . LEU A 1 112 ? -33.499 1.256 2.710 1.00 57.37 135 LEU A O 1
ATOM 638 N N . HIS A 1 113 ? -32.332 -0.136 4.041 1.00 58.50 136 HIS A N 1
ATOM 639 C CA . HIS A 1 113 ? -31.171 0.736 4.148 1.00 63.28 136 HIS A CA 1
ATOM 640 C C . HIS A 1 113 ? -30.002 0.196 3.337 1.00 65.38 136 HIS A C 1
ATOM 641 O O . HIS A 1 113 ? -29.014 0.899 3.120 1.00 69.80 136 HIS A O 1
ATOM 648 N N . PHE A 1 114 ? -30.119 -1.051 2.889 1.00 63.10 137 PHE A N 1
ATOM 649 C CA . PHE A 1 114 ? -29.046 -1.686 2.134 1.00 66.05 137 PHE A CA 1
ATOM 650 C C . PHE A 1 114 ? -29.544 -2.342 0.849 1.00 63.94 137 PHE A C 1
ATOM 651 O O . PHE A 1 114 ? -29.167 -1.929 -0.250 1.00 66.14 137 PHE A O 1
ATOM 659 N N . ALA A 1 115 ? -30.398 -3.351 0.992 1.00 60.50 138 ALA A N 1
ATOM 660 C CA . ALA A 1 115 ? -30.853 -4.152 -0.140 1.00 59.26 138 ALA A CA 1
ATOM 661 C C . ALA A 1 115 ? -31.885 -3.415 -0.996 1.00 56.68 138 ALA A C 1
ATOM 662 O O . ALA A 1 115 ? -32.505 -2.450 -0.541 1.00 55.10 138 ALA A O 1
ATOM 664 N N . LYS A 1 116 ? -32.047 -3.866 -2.241 1.00 47.16 139 LYS A N 1
ATOM 665 C CA . LYS A 1 116 ? -33.080 -3.338 -3.135 1.00 45.50 139 LYS A CA 1
ATOM 666 C C . LYS A 1 116 ? -34.394 -4.065 -2.877 1.00 41.77 139 LYS A C 1
ATOM 667 O O . LYS A 1 116 ? -34.401 -5.285 -2.686 1.00 40.28 139 LYS A O 1
ATOM 673 N N . ALA A 1 117 ? -35.498 -3.318 -2.886 1.00 40.72 140 ALA A N 1
ATOM 674 C CA . ALA A 1 117 ? -36.830 -3.885 -2.652 1.00 38.54 140 ALA A CA 1
ATOM 675 C C . ALA A 1 117 ? -37.135 -5.080 -3.560 1.00 37.30 140 ALA A C 1
ATOM 676 O O . ALA A 1 117 ? -37.642 -6.108 -3.089 1.00 35.89 140 ALA A O 1
ATOM 678 N N . SER A 1 118 ? -36.813 -4.942 -4.847 1.00 38.49 141 SER A N 1
ATOM 679 C CA . SER A 1 118 ? -37.085 -5.980 -5.836 1.00 38.35 141 SER A CA 1
ATOM 680 C C . SER A 1 118 ? -36.241 -7.232 -5.606 1.00 38.57 141 SER A C 1
ATOM 681 O O . SER A 1 118 ? -36.727 -8.350 -5.787 1.00 37.43 141 SER A O 1
ATOM 684 N N . GLU A 1 119 ? -34.987 -7.050 -5.193 1.00 40.63 142 GLU A N 1
ATOM 685 C CA . GLU A 1 119 ? -34.153 -8.197 -4.818 1.00 41.91 142 GLU A CA 1
ATOM 686 C C . GLU A 1 119 ? -34.725 -8.911 -3.589 1.00 39.26 142 GLU A C 1
ATOM 687 O O . GLU A 1 119 ? -34.829 -10.137 -3.576 1.00 39.03 142 GLU A O 1
ATOM 693 N N . VAL A 1 120 ? -35.119 -8.143 -2.574 1.00 38.07 143 VAL A N 1
ATOM 694 C CA . VAL A 1 120 ? -35.778 -8.706 -1.397 1.00 36.49 143 VAL A CA 1
ATOM 695 C C . VAL A 1 120 ? -37.049 -9.464 -1.792 1.00 34.51 143 VAL A C 1
ATOM 696 O O . VAL A 1 120 ? -37.274 -10.586 -1.328 1.00 34.05 143 VAL A O 1
ATOM 700 N N . MET A 1 121 ? -37.858 -8.864 -2.665 1.00 33.88 144 MET A N 1
ATOM 701 C CA . MET A 1 121 ? -39.097 -9.497 -3.124 1.00 32.76 144 MET A CA 1
ATOM 702 C C . MET A 1 121 ? -38.882 -10.800 -3.908 1.00 32.67 144 MET A C 1
ATOM 703 O O . MET A 1 121 ? -39.663 -11.737 -3.759 1.00 32.06 144 MET A O 1
ATOM 708 N N . LYS A 1 122 ? -37.836 -10.858 -4.736 1.00 33.97 145 LYS A N 1
ATOM 709 C CA . LYS A 1 122 ? -37.501 -12.085 -5.467 1.00 34.91 145 LYS A CA 1
ATOM 710 C C . LYS A 1 122 ? -37.087 -13.185 -4.488 1.00 34.96 145 LYS A C 1
ATOM 711 O O . LYS A 1 122 ? -37.419 -14.359 -4.663 1.00 35.15 145 LYS A O 1
ATOM 717 N N . SER A 1 123 ? -36.354 -12.783 -3.456 1.00 35.37 146 SER A N 1
ATOM 718 C CA . SER A 1 123 ? -35.929 -13.683 -2.399 1.00 36.14 146 SER A CA 1
ATOM 719 C C . SER A 1 123 ? -37.132 -14.208 -1.610 1.00 34.14 146 SER A C 1
ATOM 720 O O . SER A 1 123 ? -37.265 -15.415 -1.416 1.00 34.43 146 SER A O 1
ATOM 723 N N . LEU A 1 124 ? -38.010 -13.299 -1.187 1.00 32.52 147 LEU A N 1
ATOM 724 C CA . LEU A 1 124 ? -39.197 -13.659 -0.415 1.00 32.03 147 LEU A CA 1
ATOM 725 C C . LEU A 1 124 ? -40.168 -14.572 -1.162 1.00 31.30 147 LEU A C 1
ATOM 726 O O . LEU A 1 124 ? -40.800 -15.436 -0.550 1.00 31.57 147 LEU A O 1
ATOM 731 N N . THR A 1 125 ? -40.281 -14.368 -2.476 1.00 30.75 148 THR A N 1
ATOM 732 C CA . THR A 1 125 ? -41.288 -15.042 -3.301 1.00 30.74 148 THR A CA 1
ATOM 733 C C . THR A 1 125 ? -40.733 -16.196 -4.148 1.00 31.88 148 THR A C 1
ATOM 734 O O . THR A 1 125 ? -41.460 -16.769 -4.957 1.00 32.62 148 THR A O 1
ATOM 738 N N . GLY A 1 126 ? -39.457 -16.531 -3.969 1.00 32.85 149 GLY A N 1
ATOM 739 C CA . GLY A 1 126 ? -38.863 -17.691 -4.641 1.00 35.29 149 GLY A CA 1
ATOM 740 C C . GLY A 1 126 ? -39.560 -18.995 -4.290 1.00 35.68 149 GLY A C 1
ATOM 741 O O . GLY A 1 126 ? -39.897 -19.230 -3.132 1.00 35.38 149 GLY A O 1
ATOM 742 N N . GLY A 1 127 ? -39.791 -19.840 -5.289 1.00 37.51 150 GLY A N 1
ATOM 743 C CA . GLY A 1 127 ? -40.429 -21.140 -5.065 1.00 38.58 150 GLY A CA 1
ATOM 744 C C . GLY A 1 127 ? -41.942 -21.160 -5.221 1.00 38.14 150 GLY A C 1
ATOM 745 O O . GLY A 1 127 ? -42.590 -20.109 -5.305 1.00 36.66 150 GLY A O 1
ATOM 746 N N . SER A 1 128 ? -42.496 -22.371 -5.230 1.00 39.88 151 SER A N 1
ATOM 747 C CA . SER A 1 128 ? -43.918 -22.618 -5.517 1.00 41.03 151 SER A CA 1
ATOM 748 C C . SER A 1 128 ? -44.913 -22.173 -4.439 1.00 40.20 151 SER A C 1
ATOM 749 O O . SER A 1 128 ? -46.026 -21.758 -4.763 1.00 41.32 151 SER A O 1
ATOM 752 N N . GLY A 1 129 ? -44.533 -22.293 -3.170 1.00 39.41 152 GLY A N 1
ATOM 753 C CA . GLY A 1 129 ? -45.421 -21.929 -2.074 1.00 39.79 152 GLY A CA 1
ATOM 754 C C . GLY A 1 129 ? -45.750 -20.446 -2.062 1.00 38.62 152 GLY A C 1
ATOM 755 O O . GLY A 1 129 ? -45.014 -19.633 -2.620 1.00 37.14 152 GLY A O 1
ATOM 756 N N . SER A 1 130 ? -46.862 -20.095 -1.427 1.00 51.53 153 SER A N 1
ATOM 757 C CA . SER A 1 130 ? -47.266 -18.698 -1.298 1.00 47.40 153 SER A CA 1
ATOM 758 C C . SER A 1 130 ? -46.562 -18.022 -0.128 1.00 44.20 153 SER A C 1
ATOM 759 O O . SER A 1 130 ? -46.361 -18.630 0.921 1.00 45.49 153 SER A O 1
ATOM 762 N N . LEU A 1 131 ? -46.186 -16.763 -0.317 1.00 41.07 154 LEU A N 1
ATOM 763 C CA . LEU A 1 131 ? -45.602 -15.979 0.756 1.00 38.82 154 LEU A CA 1
ATOM 764 C C . LEU A 1 131 ? -46.699 -15.455 1.678 1.00 37.85 154 LEU A C 1
ATOM 765 O O . LEU A 1 131 ? -46.578 -15.526 2.903 1.00 38.56 154 LEU A O 1
ATOM 770 N N . LEU A 1 132 ? -47.766 -14.941 1.070 1.00 36.81 155 LEU A N 1
ATOM 771 C CA . LEU A 1 132 ? -48.878 -14.324 1.790 1.00 36.65 155 LEU A CA 1
ATOM 772 C C . LEU A 1 132 ? -50.114 -15.211 1.740 1.00 38.41 155 LEU A C 1
ATOM 773 O O . LEU A 1 132 ? -50.239 -16.063 0.862 1.00 39.36 155 LEU A O 1
ATOM 778 N N . SER A 1 133 ? -51.025 -14.998 2.687 1.00 39.64 156 SER A N 1
ATOM 779 C CA . SER A 1 133 ? -52.356 -15.596 2.640 1.00 42.25 156 SER A CA 1
ATOM 780 C C . SER A 1 133 ? -53.119 -15.040 1.430 1.00 42.59 156 SER A C 1
ATOM 781 O O . SER A 1 133 ? -52.688 -14.049 0.833 1.00 41.02 156 SER A O 1
ATOM 784 N N . PRO A 1 134 ? -54.254 -15.667 1.065 1.00 45.49 157 PRO A N 1
ATOM 785 C CA . PRO A 1 134 ? -55.038 -15.184 -0.076 1.00 47.07 157 PRO A CA 1
ATOM 786 C C . PRO A 1 134 ? -55.390 -13.689 -0.026 1.00 46.53 157 PRO A C 1
ATOM 787 O O . PRO A 1 134 ? -55.597 -13.069 -1.078 1.00 47.30 157 PRO A O 1
ATOM 791 N N . ASN A 1 135 ? -55.442 -13.122 1.179 1.00 45.92 158 ASN A N 1
ATOM 792 C CA . ASN A 1 135 ? -55.845 -11.730 1.364 1.00 46.56 158 ASN A CA 1
ATOM 793 C C . ASN A 1 135 ? -54.683 -10.754 1.496 1.00 43.38 158 ASN A C 1
ATOM 794 O O . ASN A 1 135 ? -54.890 -9.540 1.570 1.00 44.48 158 ASN A O 1
ATOM 799 N N . GLY A 1 136 ? -53.464 -11.282 1.530 1.00 40.18 159 GLY A N 1
ATOM 800 C CA . GLY A 1 136 ? -52.280 -10.456 1.718 1.00 37.62 159 GLY A CA 1
ATOM 801 C C . GLY A 1 136 ? -51.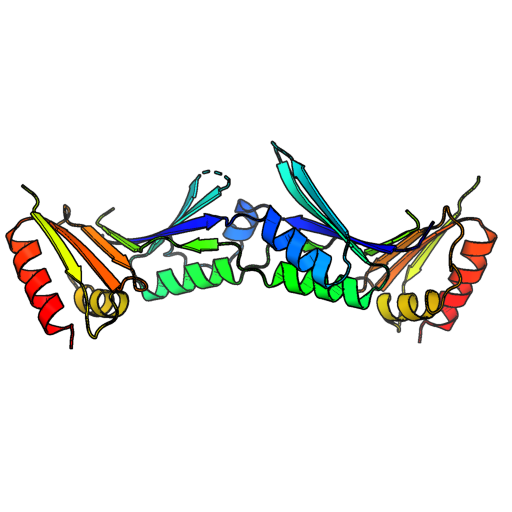832 -9.718 0.474 1.00 36.45 159 GLY A C 1
ATOM 802 O O . GLY A 1 136 ? -52.180 -10.090 -0.651 1.00 37.22 159 GLY A O 1
ATOM 803 N N . SER A 1 137 ? -51.052 -8.664 0.676 1.00 35.31 160 SER A N 1
ATOM 804 C CA . SER A 1 137 ? -50.482 -7.919 -0.435 1.00 34.54 160 SER A CA 1
ATOM 805 C C . SER A 1 137 ? -49.231 -7.184 0.007 1.00 33.40 160 SER A C 1
ATOM 806 O O . SER A 1 137 ? -49.073 -6.856 1.192 1.00 33.64 160 SER A O 1
ATOM 809 N N . ILE A 1 138 ? -48.336 -6.949 -0.949 1.00 32.52 161 ILE A N 1
ATOM 810 C CA . ILE A 1 138 ? -47.182 -6.093 -0.718 1.00 32.51 161 ILE A CA 1
ATOM 811 C C . ILE A 1 138 ? -47.073 -5.051 -1.820 1.00 33.63 161 ILE A C 1
ATOM 812 O O . ILE A 1 138 ? -47.176 -5.367 -3.007 1.00 34.05 161 ILE A O 1
ATOM 817 N N . THR A 1 139 ? -46.885 -3.805 -1.403 1.00 35.03 162 THR A N 1
ATOM 818 C CA . THR A 1 139 ? -46.561 -2.716 -2.308 1.00 36.58 162 THR A CA 1
ATOM 819 C C . THR A 1 139 ? -45.093 -2.371 -2.097 1.00 36.30 162 THR A C 1
ATOM 820 O O . THR A 1 139 ? -44.663 -2.117 -0.970 1.00 36.81 162 THR A O 1
ATOM 824 N N . PHE A 1 140 ? -44.315 -2.380 -3.171 1.00 36.39 163 PHE A N 1
ATOM 825 C CA . PHE A 1 140 ? -42.894 -2.075 -3.046 1.00 36.84 163 PHE A CA 1
ATOM 826 C C . PHE A 1 140 ? -42.363 -1.193 -4.168 1.00 39.33 163 PHE A C 1
ATOM 827 O O . PHE A 1 140 ? -42.975 -1.076 -5.232 1.00 40.42 163 PHE A O 1
ATOM 835 N N . ASP A 1 141 ? -41.212 -0.579 -3.907 1.00 40.94 164 ASP A N 1
ATOM 836 C CA . ASP A 1 141 ? -40.675 0.454 -4.768 1.00 44.34 164 ASP A CA 1
ATOM 837 C C . ASP A 1 141 ? -39.151 0.458 -4.687 1.00 45.44 164 ASP A C 1
ATOM 838 O O . ASP A 1 141 ? -38.589 0.647 -3.615 1.00 45.97 164 ASP A O 1
ATOM 843 N N . ASP A 1 142 ? -38.489 0.239 -5.821 1.00 48.17 165 ASP A N 1
ATOM 844 C CA . ASP A 1 142 ? -37.021 0.281 -5.895 1.00 50.66 165 ASP A CA 1
ATOM 845 C C . ASP A 1 142 ? -36.437 1.700 -5.800 1.00 50.12 165 ASP A C 1
ATOM 846 O O . ASP A 1 142 ? -35.247 1.875 -5.518 1.00 52.56 165 ASP A O 1
ATOM 851 N N . ARG A 1 143 ? -37.263 2.708 -6.055 1.00 47.85 166 ARG A N 1
ATOM 852 C CA . ARG A 1 143 ? -36.808 4.083 -5.980 1.00 47.12 166 ARG A CA 1
ATOM 853 C C . ARG A 1 143 ? -36.686 4.497 -4.513 1.00 46.73 166 ARG A C 1
ATOM 854 O O . ARG A 1 143 ? -35.594 4.838 -4.058 1.00 48.70 166 ARG A O 1
ATOM 862 N N . SER A 1 144 ? -37.797 4.442 -3.778 1.00 45.49 167 SER A N 1
ATOM 863 C CA . SER A 1 144 ? -37.808 4.758 -2.345 1.00 46.43 167 SER A CA 1
ATOM 864 C C . SER A 1 144 ? -37.286 3.620 -1.463 1.00 48.00 167 SER A C 1
ATOM 865 O O . SER A 1 144 ? -36.961 3.841 -0.295 1.00 50.33 167 SER A O 1
ATOM 868 N N . ASN A 1 145 ? -37.200 2.414 -2.031 1.00 47.92 168 ASN A N 1
ATOM 869 C CA . ASN A 1 145 ? -36.855 1.182 -1.294 1.00 49.72 168 ASN A CA 1
ATOM 870 C C . ASN A 1 145 ? -37.766 0.913 -0.087 1.00 49.16 168 ASN A C 1
ATOM 871 O O . ASN A 1 145 ? -37.334 0.470 0.982 1.00 51.38 168 ASN A O 1
ATOM 876 N N . LEU A 1 146 ? -39.045 1.186 -0.304 1.00 47.03 169 LEU A N 1
ATOM 877 C CA . LEU A 1 146 ? -40.060 1.104 0.718 1.00 47.22 169 LEU A CA 1
ATOM 878 C C . LEU A 1 146 ? -40.887 -0.136 0.424 1.00 45.54 169 LEU A C 1
ATOM 879 O O . LEU A 1 146 ? -41.235 -0.386 -0.732 1.00 44.31 169 LEU A O 1
ATOM 884 N N . LEU A 1 147 ? -41.165 -0.923 1.461 1.00 46.17 170 LEU A N 1
ATOM 885 C CA . LEU A 1 147 ? -42.062 -2.069 1.349 1.00 45.03 170 LEU A CA 1
ATOM 886 C C . LEU A 1 147 ? -43.213 -1.921 2.326 1.00 45.85 170 LEU A C 1
ATOM 887 O O . LEU A 1 147 ? -43.004 -1.669 3.514 1.00 47.98 170 LEU A O 1
ATOM 892 N N . LEU A 1 148 ? -44.424 -2.080 1.808 1.00 45.41 171 LEU A N 1
ATOM 893 C CA . LEU A 1 148 ? -45.644 -1.966 2.589 1.00 47.41 171 LEU A CA 1
ATOM 894 C C . LEU A 1 148 ? -46.349 -3.308 2.503 1.00 46.18 171 LEU A C 1
ATOM 895 O O . LEU A 1 148 ? -46.812 -3.699 1.432 1.00 46.13 171 LEU A O 1
ATOM 900 N N . ILE A 1 149 ? -46.413 -4.018 3.625 1.00 46.14 172 ILE A N 1
ATOM 901 C CA . ILE A 1 149 ? -47.078 -5.316 3.674 1.00 44.69 172 ILE A CA 1
ATOM 902 C C . ILE A 1 149 ? -48.397 -5.255 4.447 1.00 46.75 172 ILE A C 1
ATOM 903 O O . ILE A 1 149 ? -48.468 -4.669 5.523 1.00 49.31 172 ILE A O 1
ATOM 908 N N . GLN A 1 150 ? -49.430 -5.861 3.868 1.00 46.70 173 GLN A N 1
ATOM 909 C CA . GLN A 1 150 ? -50.748 -5.971 4.481 1.00 49.55 173 GLN A CA 1
ATOM 910 C C . GLN A 1 150 ? -51.229 -7.419 4.436 1.00 47.92 173 GLN A C 1
ATOM 911 O O . GLN A 1 150 ? -51.436 -7.976 3.361 1.00 47.30 173 GLN A O 1
ATOM 917 N N . ASP A 1 151 ? -51.411 -8.018 5.608 1.00 48.05 174 ASP A N 1
ATOM 918 C CA . ASP A 1 151 ? -51.829 -9.420 5.720 1.00 46.59 174 ASP A CA 1
ATOM 919 C C . ASP A 1 151 ? -52.239 -9.712 7.163 1.00 48.15 174 ASP A C 1
ATOM 920 O O . ASP A 1 151 ? -52.177 -8.832 8.020 1.00 51.14 174 ASP A O 1
ATOM 925 N N . GLU A 1 152 ? -52.666 -10.944 7.423 1.00 48.23 175 GLU A N 1
ATOM 926 C CA . GLU A 1 152 ? -53.056 -11.365 8.764 1.00 48.71 175 GLU A CA 1
ATOM 927 C C . GLU A 1 152 ? -51.871 -11.167 9.721 1.00 45.88 175 GLU A C 1
ATOM 928 O O . GLU A 1 152 ? -50.716 -11.257 9.288 1.00 43.66 175 GLU A O 1
ATOM 934 N N . PRO A 1 153 ? -52.149 -10.873 11.011 1.00 46.71 176 PRO A N 1
ATOM 935 C CA . PRO A 1 153 ? -51.134 -10.442 11.986 1.00 45.50 176 PRO A CA 1
ATOM 936 C C . PRO A 1 153 ? -49.837 -11.259 12.021 1.00 42.50 176 PRO A C 1
ATOM 937 O O . PRO A 1 153 ? -48.756 -10.676 11.996 1.00 41.35 176 PRO A O 1
ATOM 941 N N . ARG A 1 154 ? -49.941 -12.586 12.084 1.00 42.15 177 ARG A N 1
ATOM 942 C CA . ARG A 1 154 ? -48.756 -13.451 12.188 1.00 40.32 177 ARG A CA 1
ATOM 943 C C . ARG A 1 154 ? -47.908 -13.435 10.903 1.00 38.30 177 ARG A C 1
ATOM 944 O O . ARG A 1 154 ? -46.675 -13.357 10.964 1.00 37.10 177 ARG A O 1
ATOM 952 N N . SER A 1 155 ? -48.576 -13.508 9.755 1.00 38.54 178 SER A N 1
ATOM 953 C CA . SER A 1 155 ? -47.932 -13.371 8.449 1.00 37.73 178 SER A CA 1
ATOM 954 C C . SER A 1 155 ? -47.123 -12.072 8.364 1.00 36.39 178 SER A C 1
ATOM 955 O O . SER A 1 155 ? -45.945 -12.097 8.009 1.00 35.03 178 SER A O 1
ATOM 958 N N . VAL A 1 156 ? -47.762 -10.955 8.714 1.00 37.44 179 VAL A N 1
ATOM 959 C CA . VAL A 1 156 ? -47.102 -9.647 8.784 1.00 37.67 179 VAL A CA 1
ATOM 960 C C . VAL A 1 156 ? -45.892 -9.655 9.720 1.00 37.10 179 VAL A C 1
ATOM 961 O O . VAL A 1 156 ? -44.822 -9.170 9.349 1.00 37.00 179 VAL A O 1
ATOM 965 N N . ARG A 1 157 ? -46.060 -10.220 10.912 1.00 37.38 180 ARG A N 1
ATOM 966 C CA . ARG A 1 157 ? -44.977 -10.305 11.887 1.00 37.75 180 ARG A CA 1
ATOM 967 C C . ARG A 1 157 ? -43.745 -11.032 11.324 1.00 36.10 180 ARG A C 1
ATOM 968 O O . ARG A 1 157 ? -42.641 -10.487 11.341 1.00 36.26 180 ARG A O 1
ATOM 976 N N . ASN A 1 158 ? -43.946 -12.251 10.824 1.00 35.17 181 ASN A N 1
ATOM 977 C CA . ASN A 1 158 ? -42.845 -13.097 10.370 1.00 34.74 181 ASN A CA 1
ATOM 978 C C . ASN A 1 158 ? -42.158 -12.612 9.083 1.00 34.19 181 ASN A C 1
ATOM 979 O O . ASN A 1 158 ? -40.943 -12.767 8.934 1.00 34.32 181 ASN A O 1
ATOM 984 N N . ILE A 1 159 ? -42.936 -12.030 8.167 1.00 33.98 182 ILE A N 1
ATOM 985 C CA . ILE A 1 159 ? -42.398 -11.480 6.922 1.00 34.10 182 ILE A CA 1
ATOM 986 C C . ILE A 1 159 ? -41.574 -10.218 7.179 1.00 34.94 182 ILE A C 1
ATOM 987 O O . ILE A 1 159 ? -40.536 -10.009 6.546 1.00 35.31 182 ILE A O 1
ATOM 992 N N . LYS A 1 160 ? -42.043 -9.392 8.114 1.00 36.11 183 LYS A N 1
ATOM 993 C CA . LYS A 1 160 ? -41.327 -8.193 8.554 1.00 37.81 183 LYS A CA 1
ATOM 994 C C . LYS A 1 160 ? -39.942 -8.564 9.097 1.00 38.33 183 LYS A C 1
ATOM 995 O O . LYS A 1 160 ? -38.938 -7.946 8.732 1.00 39.46 183 LYS A O 1
ATOM 1001 N N . LYS A 1 161 ? -39.899 -9.595 9.945 1.00 38.16 184 LYS A N 1
ATOM 1002 C CA . LYS A 1 161 ? -38.648 -10.158 10.461 1.00 39.06 184 LYS A CA 1
ATOM 1003 C C . LYS A 1 161 ? -37.762 -10.676 9.330 1.00 38.30 184 LYS A C 1
ATOM 1004 O O . LYS A 1 161 ? -36.542 -10.506 9.352 1.00 39.61 184 LYS A O 1
ATOM 1010 N N . LEU A 1 162 ? -38.393 -11.319 8.350 1.00 36.84 185 LEU A N 1
ATOM 1011 C CA . LEU A 1 162 ? -37.682 -11.911 7.223 1.00 36.96 185 LEU A CA 1
ATOM 1012 C C . LEU A 1 162 ? -37.055 -10.823 6.355 1.00 37.16 185 LEU A C 1
ATOM 1013 O O . LEU A 1 162 ? -35.865 -10.879 6.038 1.00 38.47 185 LEU A O 1
ATOM 1018 N N . ILE A 1 163 ? -37.855 -9.819 6.013 1.00 36.80 186 ILE A N 1
ATOM 1019 C CA . ILE A 1 163 ? -37.371 -8.634 5.302 1.00 37.78 186 ILE A CA 1
ATOM 1020 C C . ILE A 1 163 ? -36.189 -7.977 6.032 1.00 39.98 186 ILE A C 1
ATOM 1021 O O . ILE A 1 163 ? -35.227 -7.530 5.394 1.00 41.46 186 ILE A O 1
ATOM 1026 N N . LYS A 1 164 ? -36.257 -7.953 7.364 1.00 40.72 187 LYS A N 1
ATOM 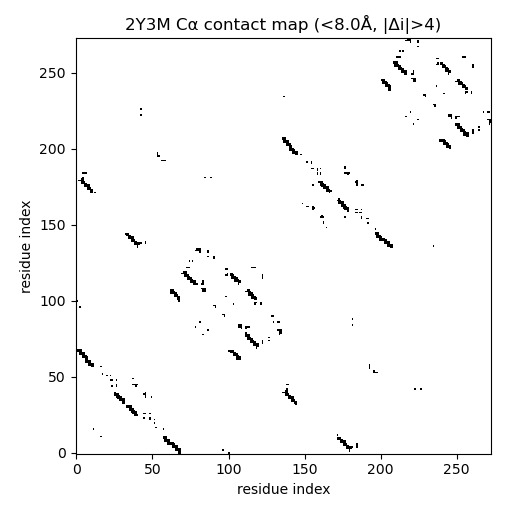1027 C CA . LYS A 1 164 ? -35.231 -7.309 8.187 1.00 44.09 187 LYS A CA 1
ATOM 1028 C C . LYS A 1 164 ? -33.866 -8.001 8.110 1.00 44.95 187 LYS A C 1
ATOM 1029 O O . LYS A 1 164 ? -32.833 -7.331 8.039 1.00 47.51 187 LYS A O 1
ATOM 1035 N N . GLU A 1 165 ? -33.871 -9.335 8.122 1.00 43.29 188 GLU A N 1
ATOM 1036 C CA . GLU A 1 165 ? -32.636 -10.121 7.995 1.00 44.90 188 GLU A CA 1
ATOM 1037 C C . GLU A 1 165 ? -32.037 -10.051 6.593 1.00 44.91 188 GLU A C 1
ATOM 1038 O O . GLU A 1 165 ? -30.842 -10.302 6.413 1.00 47.30 188 GLU A O 1
ATOM 1044 N N . LEU A 1 166 ? -32.871 -9.720 5.608 1.00 42.91 189 LEU A N 1
ATOM 1045 C CA . LEU A 1 166 ? -32.422 -9.578 4.223 1.00 43.48 189 LEU A CA 1
ATOM 1046 C C . LEU A 1 166 ? -31.872 -8.188 3.918 1.00 46.01 189 LEU A C 1
ATOM 1047 O O . LEU A 1 166 ? -31.241 -7.988 2.880 1.00 47.59 189 LEU A O 1
ATOM 1052 N N . ASP A 1 167 ? -32.112 -7.229 4.809 1.00 47.47 190 ASP A N 1
ATOM 1053 C CA . ASP A 1 167 ? -31.617 -5.868 4.605 1.00 51.08 190 ASP A CA 1
ATOM 1054 C C . ASP A 1 167 ? -30.112 -5.790 4.880 1.00 55.07 190 ASP A C 1
ATOM 1055 O O . ASP A 1 167 ? -29.687 -5.375 5.962 1.00 58.00 190 ASP A O 1
ATOM 1060 N N . LYS A 1 168 ? -29.327 -6.229 3.891 1.00 56.00 191 LYS A N 1
ATOM 1061 C CA . LYS A 1 168 ? -27.855 -6.171 3.897 1.00 60.45 191 LYS A CA 1
ATOM 1062 C C . LYS A 1 168 ? -27.289 -6.643 2.561 1.00 60.80 191 LYS A C 1
ATOM 1063 O O . LYS A 1 168 ? -27.215 -5.875 1.602 1.00 62.17 191 LYS A O 1
ATOM 1069 N N . ASN B 1 5 ? -42.206 34.864 -43.723 1.00 77.17 28 ASN B N 1
ATOM 1070 C CA . ASN B 1 5 ? -41.096 33.937 -43.354 1.00 71.00 28 ASN B CA 1
ATOM 1071 C C . ASN B 1 5 ? -41.486 32.455 -43.505 1.00 62.54 28 ASN B C 1
ATOM 1072 O O . ASN B 1 5 ? -42.312 31.946 -42.740 1.00 63.73 28 ASN B O 1
ATOM 1077 N N . PRO B 1 6 ? -40.897 31.761 -44.500 1.00 55.71 29 PRO B N 1
ATOM 1078 C CA . PRO B 1 6 ? -41.228 30.360 -44.811 1.00 49.68 29 PRO B CA 1
ATOM 1079 C C . PRO B 1 6 ? -40.794 29.353 -43.740 1.00 47.69 29 PRO B C 1
ATOM 1080 O O . PRO B 1 6 ? -39.699 29.470 -43.175 1.00 49.67 29 PRO B O 1
ATOM 1084 N N . VAL B 1 7 ? -41.662 28.375 -43.478 1.00 44.81 30 VAL B N 1
ATOM 1085 C CA . VAL B 1 7 ? -41.433 27.365 -42.447 1.00 43.27 30 VAL B CA 1
ATOM 1086 C C . VAL B 1 7 ? -41.601 25.943 -42.969 1.00 38.86 30 VAL B C 1
ATOM 1087 O O . VAL B 1 7 ? -42.371 25.696 -43.901 1.00 38.44 30 VAL B O 1
ATOM 1091 N N . PHE B 1 8 ? -40.866 25.017 -42.361 1.00 37.78 31 PHE B N 1
ATOM 1092 C CA . PHE B 1 8 ? -41.115 23.594 -42.531 1.00 35.31 31 PHE B CA 1
ATOM 1093 C C . PHE B 1 8 ? -42.140 23.169 -41.485 1.00 35.00 31 PHE B C 1
ATOM 1094 O O . PHE B 1 8 ? -42.154 23.679 -40.364 1.00 37.10 31 PHE B O 1
ATOM 1102 N N . SER B 1 9 ? -43.008 22.242 -41.865 1.00 34.21 32 SER B N 1
ATOM 1103 C CA . SER B 1 9 ? -44.106 21.815 -41.014 1.00 34.92 32 SER B CA 1
ATOM 1104 C C . SER B 1 9 ? -44.268 20.310 -41.087 1.00 34.00 32 SER B C 1
ATOM 1105 O O . SER B 1 9 ? -44.219 19.730 -42.169 1.00 34.93 32 SER B O 1
ATOM 1108 N N . ILE B 1 10 ? -44.453 19.681 -39.931 1.00 33.78 33 ILE B N 1
ATOM 1109 C CA . ILE B 1 10 ? -44.696 18.245 -39.879 1.00 33.63 33 ILE B CA 1
ATOM 1110 C C . ILE B 1 10 ? -45.745 17.892 -38.818 1.00 34.68 33 ILE B C 1
ATOM 1111 O O . ILE B 1 10 ? -45.748 18.434 -37.708 1.00 35.28 33 ILE B O 1
ATOM 1116 N N . ARG B 1 11 ? -46.653 17.001 -39.195 1.00 36.55 34 ARG B N 1
ATOM 1117 C CA . ARG B 1 11 ? -47.703 16.541 -38.305 1.00 39.19 34 ARG B CA 1
ATOM 1118 C C . ARG B 1 11 ? -47.317 15.197 -37.691 1.00 37.66 34 ARG B C 1
ATOM 1119 O O . ARG B 1 11 ? -46.925 14.269 -38.399 1.00 37.95 34 ARG B O 1
ATOM 1127 N N . LEU B 1 12 ? -47.401 15.118 -36.367 1.00 37.89 35 LEU B N 1
ATOM 1128 C CA . LEU B 1 12 ? -47.205 13.867 -35.643 1.00 38.00 35 LEU B CA 1
ATOM 1129 C C . LEU B 1 12 ? -48.549 13.377 -35.123 1.00 41.57 35 LEU B C 1
ATOM 1130 O O . LEU B 1 12 ? -49.209 14.059 -34.336 1.00 44.59 35 LEU B O 1
ATOM 1135 N N . LYS B 1 13 ? -48.959 12.202 -35.586 1.00 43.44 36 LYS B N 1
ATOM 1136 C CA . LYS B 1 13 ? -50.197 11.574 -35.134 1.00 48.21 36 LYS B CA 1
ATOM 1137 C C . LYS B 1 13 ? -49.854 10.471 -34.135 1.00 47.27 36 LYS B C 1
ATOM 1138 O O . LYS B 1 13 ? -48.840 9.787 -34.297 1.00 45.13 36 LYS B O 1
ATOM 1144 N N . GLN B 1 14 ? -50.676 10.309 -33.099 1.00 73.37 37 GLN B N 1
ATOM 1145 C CA . GLN B 1 14 ? -50.465 9.223 -32.140 1.00 70.30 37 GLN B CA 1
ATOM 1146 C C . GLN B 1 14 ? -50.859 7.885 -32.743 1.00 68.78 37 GLN B C 1
ATOM 1147 O O . GLN B 1 14 ? -51.975 7.719 -33.234 1.00 71.11 37 GLN B O 1
ATOM 1153 N N . ALA B 1 15 ? -49.923 6.944 -32.707 1.00 67.44 38 ALA B N 1
ATOM 1154 C CA . ALA B 1 15 ? -50.113 5.614 -33.276 1.00 68.34 38 ALA B CA 1
ATOM 1155 C C . ALA B 1 15 ? -51.174 4.804 -32.522 1.00 66.28 38 ALA B C 1
ATOM 1156 O O . ALA B 1 15 ? -51.388 5.027 -31.328 1.00 64.06 38 ALA B O 1
ATOM 1158 N N . PRO B 1 16 ? -51.855 3.872 -33.221 1.00 69.68 39 PRO B N 1
ATOM 1159 C CA . PRO B 1 16 ? -52.807 2.980 -32.543 1.00 69.71 39 PRO B CA 1
ATOM 1160 C C . PRO B 1 16 ? -52.106 2.075 -31.529 1.00 65.41 39 PRO B C 1
ATOM 1161 O O . PRO B 1 16 ? -51.148 1.375 -31.862 1.00 65.38 39 PRO B O 1
ATOM 1165 N N . LEU B 1 17 ? -52.589 2.107 -30.296 1.00 64.51 40 LEU B N 1
ATOM 1166 C CA . LEU B 1 17 ? -51.915 1.447 -29.183 1.00 62.60 40 LEU B CA 1
ATOM 1167 C C . LEU B 1 17 ? -52.361 -0.006 -28.950 1.00 62.97 40 LEU B C 1
ATOM 1168 O O . LEU B 1 17 ? -51.523 -0.891 -28.761 1.00 61.72 40 LEU B O 1
ATOM 1173 N N . VAL B 1 18 ? -53.669 -0.241 -29.010 1.00 66.72 41 VAL B N 1
ATOM 1174 C CA . VAL B 1 18 ? -54.284 -1.488 -28.532 1.00 69.03 41 VAL B CA 1
ATOM 1175 C C . VAL B 1 18 ? -53.617 -2.809 -28.972 1.00 67.88 41 VAL B C 1
ATOM 1176 O O . VAL B 1 18 ? -53.184 -3.577 -28.107 1.00 66.13 41 VAL B O 1
ATOM 1180 N N . PRO B 1 19 ? -53.523 -3.078 -30.297 1.00 71.30 42 PRO B N 1
ATOM 1181 C CA . PRO B 1 19 ? -53.079 -4.418 -30.727 1.00 74.16 42 PRO B CA 1
ATOM 1182 C C . PRO B 1 19 ? -51.620 -4.740 -30.380 1.00 70.93 42 PRO B C 1
ATOM 1183 O O . PRO B 1 19 ? -51.332 -5.830 -29.878 1.00 71.12 42 PRO B O 1
ATOM 1187 N N . THR B 1 20 ? -50.725 -3.788 -30.648 1.00 69.70 43 THR B N 1
ATOM 1188 C CA . THR B 1 20 ? -49.292 -3.911 -30.366 1.00 69.95 43 THR B CA 1
ATOM 1189 C C . THR B 1 20 ? -49.005 -4.123 -28.878 1.00 66.45 43 THR B C 1
ATOM 1190 O O . THR B 1 20 ? -48.098 -4.875 -28.512 1.00 69.06 43 THR B O 1
ATOM 1194 N N . LEU B 1 21 ? -49.782 -3.454 -28.031 1.00 63.29 44 LEU B N 1
ATOM 1195 C CA . LEU B 1 21 ? -49.646 -3.580 -26.580 1.00 63.32 44 LEU B CA 1
ATOM 1196 C C . LEU B 1 21 ? -50.009 -4.975 -26.067 1.00 64.08 44 LEU B C 1
ATOM 1197 O O . LEU B 1 21 ? -49.326 -5.508 -25.191 1.00 66.05 44 LEU B O 1
ATOM 1202 N N . GLN B 1 22 ? -51.078 -5.554 -26.612 1.00 64.20 45 GLN B N 1
ATOM 1203 C CA . GLN B 1 22 ? -51.534 -6.889 -26.216 1.00 66.00 45 GLN B CA 1
ATOM 1204 C C . GLN B 1 22 ? -50.593 -7.975 -26.733 1.00 67.87 45 GLN B C 1
ATOM 1205 O O . GLN B 1 22 ? -50.352 -8.974 -26.049 1.00 69.25 45 GLN B O 1
ATOM 1211 N N . GLN B 1 23 ? -50.066 -7.764 -27.936 1.00 69.83 46 GLN B N 1
ATOM 1212 C CA . GLN B 1 23 ? -49.091 -8.666 -28.538 1.00 75.44 46 GLN B CA 1
ATOM 1213 C C . GLN B 1 23 ? -47.803 -8.751 -27.709 1.00 76.48 46 GLN B C 1
ATOM 1214 O O . GLN B 1 23 ? -47.333 -9.849 -27.407 1.00 80.66 46 GLN B O 1
ATOM 1220 N N . LEU B 1 24 ? -47.244 -7.598 -27.335 1.00 74.66 47 LEU B N 1
ATOM 1221 C CA . LEU B 1 24 ? -46.011 -7.560 -26.535 1.00 79.10 47 LEU B CA 1
ATOM 1222 C C . LEU B 1 24 ? -46.236 -7.878 -25.057 1.00 78.15 47 LEU B C 1
ATOM 1223 O O . LEU B 1 24 ? -45.277 -8.048 -24.301 1.00 84.48 47 LEU B O 1
ATOM 1228 N N . ALA B 1 25 ? -47.504 -7.953 -24.655 1.00 73.02 48 ALA B N 1
ATOM 1229 C CA . ALA B 1 25 ? -47.873 -8.418 -23.320 1.00 74.49 48 ALA B CA 1
ATOM 1230 C C . ALA B 1 25 ? -47.930 -9.945 -23.301 1.00 76.23 48 ALA B C 1
ATOM 1231 O O . ALA B 1 25 ? -47.410 -10.580 -22.382 1.00 81.07 48 ALA B O 1
ATOM 1233 N N . LEU B 1 26 ? -48.551 -10.525 -24.328 1.00 74.19 49 LEU B N 1
ATOM 1234 C CA . LEU B 1 26 ? -48.660 -11.977 -24.450 1.00 77.26 49 LEU B CA 1
ATOM 1235 C C . LEU B 1 26 ? -47.297 -12.660 -24.547 1.00 83.69 49 LEU B C 1
ATOM 1236 O O . LEU B 1 26 ? -47.107 -13.745 -23.992 1.00 87.52 49 LEU B O 1
ATOM 1241 N N . ALA B 1 27 ? -46.357 -12.009 -25.235 1.00 65.53 50 ALA B N 1
ATOM 1242 C CA . ALA B 1 27 ? -45.022 -12.567 -25.488 1.00 68.98 50 ALA B CA 1
ATOM 1243 C C . ALA B 1 27 ? -44.197 -12.792 -24.218 1.00 63.73 50 ALA B C 1
ATOM 1244 O O . ALA B 1 27 ? -43.344 -13.681 -24.177 1.00 66.42 50 ALA B O 1
ATOM 1246 N N . HIS B 1 28 ? -44.447 -11.989 -23.189 1.00 57.43 51 HIS B N 1
ATOM 1247 C CA . HIS B 1 28 ? -43.773 -12.178 -21.905 1.00 54.02 51 HIS B CA 1
ATOM 1248 C C . HIS B 1 28 ? -44.696 -12.827 -20.871 1.00 50.56 51 HIS B C 1
ATOM 1249 O O . HIS B 1 28 ? -44.373 -12.864 -19.681 1.00 48.96 51 HIS B O 1
ATOM 1256 N N . ASN B 1 29 ? -45.830 -13.355 -21.336 1.00 51.20 52 ASN B N 1
ATOM 1257 C CA . ASN B 1 29 ? -46.839 -13.953 -20.462 1.00 50.03 52 ASN B CA 1
ATOM 1258 C C . ASN B 1 29 ? -47.354 -12.929 -19.442 1.00 45.63 52 ASN B C 1
ATOM 1259 O O . ASN B 1 29 ? -47.547 -13.232 -18.262 1.00 45.56 52 ASN B O 1
ATOM 1264 N N . THR B 1 30 ? -47.552 -11.707 -19.920 1.00 43.11 53 THR B N 1
ATOM 1265 C CA . THR B 1 30 ? -47.989 -10.596 -19.095 1.00 39.77 53 THR B CA 1
ATOM 1266 C C . THR B 1 30 ? -49.451 -10.300 -19.386 1.00 39.90 53 THR B C 1
ATOM 1267 O O . THR B 1 30 ? -49.837 -10.123 -20.539 1.00 41.36 53 THR B O 1
ATOM 1271 N N . ASN B 1 31 ? -50.268 -10.277 -18.339 1.00 39.91 54 ASN B N 1
ATOM 1272 C CA . ASN B 1 31 ? -51.650 -9.829 -18.473 1.00 40.84 54 ASN B CA 1
ATOM 1273 C C . ASN B 1 31 ? -51.711 -8.299 -18.612 1.00 37.91 54 ASN B C 1
ATOM 1274 O O . ASN B 1 31 ? -50.979 -7.580 -17.928 1.00 35.99 54 ASN B O 1
ATOM 1279 N N . LEU B 1 32 ? -52.565 -7.816 -19.513 1.00 38.79 55 LEU B N 1
ATOM 1280 C CA . LEU B 1 32 ? -52.695 -6.378 -19.769 1.00 37.41 55 LEU B CA 1
ATOM 1281 C C . LEU B 1 32 ? -54.134 -5.881 -19.619 1.00 38.19 55 LEU B C 1
ATOM 1282 O O . LEU B 1 32 ? -55.043 -6.374 -20.286 1.00 41.33 55 LEU B O 1
ATOM 1287 N N . ILE B 1 33 ? -54.338 -4.918 -18.727 1.00 36.93 56 ILE B N 1
ATOM 1288 C CA . ILE B 1 33 ? -55.622 -4.227 -18.644 1.00 38.16 56 ILE B CA 1
ATOM 1289 C C . ILE B 1 33 ? -55.437 -2.795 -19.139 1.00 36.84 56 ILE B C 1
ATOM 1290 O O . ILE B 1 33 ? -54.720 -2.000 -18.526 1.00 35.71 56 ILE B O 1
ATOM 1295 N N . ILE B 1 34 ? -56.054 -2.497 -20.278 1.00 38.16 57 ILE B N 1
ATOM 1296 C CA . ILE B 1 34 ? -56.114 -1.138 -20.792 1.00 38.60 57 ILE B CA 1
ATOM 1297 C C . ILE B 1 34 ? -57.327 -0.446 -20.180 1.00 39.53 57 ILE B C 1
ATOM 1298 O O . ILE B 1 34 ? -58.468 -0.898 -20.345 1.00 41.47 57 ILE B O 1
ATOM 1303 N N . ASP B 1 35 ? -57.056 0.633 -19.451 1.00 39.39 58 ASP B N 1
ATOM 1304 C CA . ASP B 1 35 ? -58.088 1.466 -18.863 1.00 41.52 58 ASP B CA 1
ATOM 1305 C C . ASP B 1 35 ? -58.142 2.792 -19.623 1.00 42.65 58 ASP B C 1
ATOM 1306 O O . ASP B 1 35 ? -57.252 3.642 -19.498 1.00 43.31 58 ASP B O 1
ATOM 1311 N N . ASP B 1 36 ? -59.189 2.940 -20.426 1.00 44.21 59 ASP B N 1
ATOM 1312 C CA . ASP B 1 36 ? -59.325 4.060 -21.347 1.00 46.51 59 ASP B CA 1
ATOM 1313 C C . ASP B 1 36 ? -60.462 4.973 -20.901 1.00 48.37 59 ASP B C 1
ATOM 1314 O O . ASP B 1 36 ? -61.636 4.664 -21.120 1.00 49.73 59 ASP B O 1
ATOM 1319 N N . GLU B 1 37 ? -60.106 6.088 -20.267 1.00 49.48 60 GLU B N 1
ATOM 1320 C CA . GLU B 1 37 ? -61.095 7.058 -19.803 1.00 52.61 60 GLU B CA 1
ATOM 1321 C C . GLU B 1 37 ? -61.410 8.077 -20.892 1.00 55.92 60 GLU B C 1
ATOM 1322 O O . GLU B 1 37 ? -60.504 8.703 -21.442 1.00 57.77 60 GLU B O 1
ATOM 1328 N N . LEU B 1 38 ? -62.699 8.225 -21.196 1.00 58.11 61 LEU B N 1
ATOM 1329 C CA . LEU B 1 38 ? -63.178 9.172 -22.202 1.00 62.50 61 LEU B CA 1
ATOM 1330 C C . LEU B 1 38 ? -62.707 10.592 -21.897 1.00 65.68 61 LEU B C 1
ATOM 1331 O O . LEU B 1 38 ? -61.971 11.187 -22.689 1.00 68.83 61 LEU B O 1
ATOM 1336 N N . GLN B 1 39 ? -63.116 11.115 -20.741 1.00 66.58 62 GLN B N 1
ATOM 1337 C CA . GLN B 1 39 ? -62.751 12.468 -20.324 1.00 71.22 62 GLN B CA 1
ATOM 1338 C C . GLN B 1 39 ? -61.487 12.509 -19.457 1.00 71.39 62 GLN B C 1
ATOM 1339 O O . GLN B 1 39 ? -61.357 13.358 -18.570 1.00 75.91 62 GLN B O 1
ATOM 1345 N N . GLY B 1 40 ? -60.558 11.595 -19.736 1.00 67.64 63 GLY B N 1
ATOM 1346 C CA . GLY B 1 40 ? -59.290 11.509 -19.016 1.00 68.12 63 GLY B CA 1
ATOM 1347 C C . GLY B 1 40 ? -58.172 10.950 -19.879 1.00 66.59 63 GLY B C 1
ATOM 1348 O O . GLY B 1 40 ? -57.980 11.384 -21.013 1.00 69.64 63 GLY B O 1
ATOM 1349 N N . THR B 1 41 ? -57.447 9.970 -19.347 1.00 62.91 64 THR B N 1
ATOM 1350 C CA . THR B 1 41 ? -56.250 9.445 -20.009 1.00 62.35 64 THR B CA 1
ATOM 1351 C C . THR B 1 41 ? -56.274 7.914 -20.155 1.00 55.52 64 THR B C 1
ATOM 1352 O O . THR B 1 41 ? 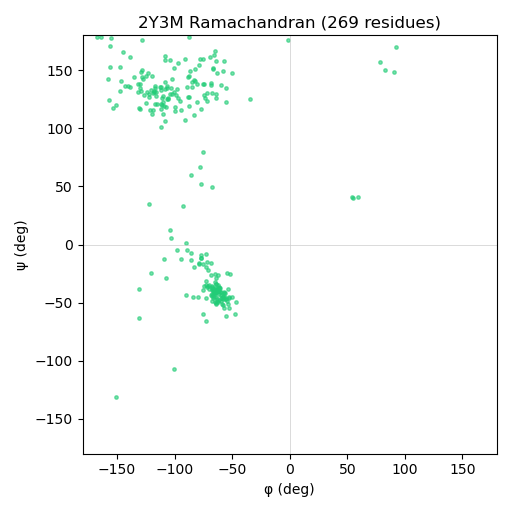-57.203 7.252 -19.691 1.00 52.16 64 THR B O 1
ATOM 1356 N N . VAL B 1 42 ? -55.262 7.361 -20.817 1.00 54.80 65 VAL B N 1
ATOM 1357 C CA . VAL B 1 42 ? -55.132 5.910 -20.936 1.00 49.31 65 VAL B CA 1
ATOM 1358 C C . VAL B 1 42 ? -54.158 5.371 -19.884 1.00 47.59 65 VAL B C 1
ATOM 1359 O O . VAL B 1 42 ? -53.078 5.939 -19.668 1.00 51.64 65 VAL B O 1
ATOM 1363 N N . SER B 1 43 ? -54.569 4.296 -19.216 1.00 42.63 66 SER B N 1
ATOM 1364 C CA . SER B 1 43 ? -53.733 3.616 -18.233 1.00 41.39 66 SER B CA 1
ATOM 1365 C C . SER B 1 43 ? -53.562 2.148 -18.592 1.00 37.49 66 SER B C 1
ATOM 1366 O O . SER B 1 43 ? -54.458 1.525 -19.167 1.00 35.12 66 SER B O 1
ATOM 1369 N N . LEU B 1 44 ? -52.398 1.605 -18.251 1.00 37.60 67 LEU B N 1
ATOM 1370 C CA . LEU B 1 44 ? -52.121 0.186 -18.437 1.00 34.77 67 LEU B CA 1
ATOM 1371 C C . LEU B 1 44 ? -51.846 -0.461 -17.096 1.00 35.09 67 LEU B C 1
ATOM 1372 O O . LEU B 1 44 ? -51.046 0.049 -16.302 1.00 38.16 67 LEU B O 1
ATOM 1377 N N . GLN B 1 45 ? -52.520 -1.575 -16.832 1.00 33.45 68 GLN B N 1
ATOM 1378 C CA . GLN B 1 45 ? -52.155 -2.399 -15.694 1.00 34.89 68 GLN B CA 1
ATOM 1379 C C . GLN B 1 45 ? -51.519 -3.675 -16.212 1.00 32.97 68 GLN B C 1
ATOM 1380 O O . GLN B 1 45 ? -52.147 -4.435 -16.951 1.00 32.01 68 GLN B O 1
ATOM 1386 N N . LEU B 1 46 ? -50.264 -3.884 -15.835 1.00 40.25 69 LEU B N 1
ATOM 1387 C CA . LEU B 1 46 ? -49.496 -5.040 -16.282 1.00 38.93 69 LEU B CA 1
ATOM 1388 C C . LEU B 1 46 ? -49.337 -6.039 -15.152 1.00 37.25 69 LEU B C 1
ATOM 1389 O O . LEU B 1 46 ? -49.086 -5.664 -14.010 1.00 35.57 69 LEU B O 1
ATOM 1394 N N . GLU B 1 47 ? -49.514 -7.314 -15.474 1.00 38.21 70 GLU B N 1
ATOM 1395 C CA . GLU B 1 47 ? -49.410 -8.370 -14.476 1.00 37.33 70 GLU B CA 1
ATOM 1396 C C . GLU B 1 47 ? -48.529 -9.501 -14.965 1.00 37.43 70 GLU B C 1
ATOM 1397 O O . GLU B 1 47 ? -48.697 -9.984 -16.079 1.00 39.95 70 GLU B O 1
ATOM 1403 N N . ASN B 1 48 ? -47.589 -9.915 -14.123 1.00 35.37 71 ASN B N 1
ATOM 1404 C CA . ASN B 1 48 ? -46.780 -11.098 -14.403 1.00 36.68 71 ASN B CA 1
ATOM 1405 C C . ASN B 1 48 ? -46.420 -11.849 -13.115 1.00 35.20 71 ASN B C 1
ATOM 1406 O O . ASN B 1 48 ? -46.133 -11.226 -12.096 1.00 32.69 71 ASN B O 1
ATOM 1411 N N . VAL B 1 49 ? -46.445 -13.183 -13.170 1.00 37.19 72 VAL B N 1
ATOM 1412 C CA . VAL B 1 49 ? -46.075 -14.028 -12.017 1.00 36.14 72 VAL B CA 1
ATOM 1413 C C . VAL B 1 49 ? -44.594 -13.865 -11.660 1.00 36.04 72 VAL B C 1
ATOM 1414 O O . VAL B 1 49 ? -44.198 -14.071 -10.511 1.00 34.73 72 VAL B O 1
ATOM 1418 N N . ASP B 1 50 ? -43.791 -13.484 -12.653 1.00 37.92 73 ASP B N 1
ATOM 1419 C CA . ASP B 1 50 ? -42.375 -13.176 -12.457 1.00 39.44 73 ASP B CA 1
ATOM 1420 C C . ASP B 1 50 ? -42.153 -11.670 -12.464 1.00 37.67 73 ASP B C 1
ATOM 1421 O O . ASP B 1 50 ? -42.681 -10.963 -13.331 1.00 37.14 73 ASP B O 1
ATOM 1426 N N . LEU B 1 51 ? -41.372 -11.190 -11.500 1.00 37.45 74 LEU B N 1
ATOM 1427 C CA . LEU B 1 51 ? -41.016 -9.776 -11.423 1.00 37.34 74 LEU B CA 1
ATOM 1428 C C . LEU B 1 51 ? -40.112 -9.304 -12.573 1.00 40.50 74 LEU B C 1
ATOM 1429 O O . LEU B 1 51 ? -40.337 -8.231 -13.131 1.00 39.79 74 LEU B O 1
ATOM 1434 N N . ASP B 1 52 ? -39.093 -10.092 -12.910 1.00 44.85 75 ASP B N 1
ATOM 1435 C CA . ASP B 1 52 ? -38.147 -9.718 -13.967 1.00 49.45 75 ASP B CA 1
ATOM 1436 C C . ASP B 1 52 ? -38.847 -9.640 -15.325 1.00 48.92 75 ASP B C 1
ATOM 1437 O O . ASP B 1 52 ? -38.508 -8.808 -16.164 1.00 49.98 75 ASP B O 1
ATOM 1442 N N . GLN B 1 53 ? -39.832 -10.511 -15.516 1.00 48.03 76 GLN B N 1
ATOM 1443 C CA . GLN B 1 53 ? -40.604 -10.563 -16.744 1.00 48.71 76 GLN B CA 1
ATOM 1444 C C . GLN B 1 53 ? -41.548 -9.361 -16.831 1.00 44.71 76 GLN B C 1
ATOM 1445 O O . GLN B 1 53 ? -41.772 -8.823 -17.914 1.00 45.21 76 GLN B O 1
ATOM 1451 N N . LEU B 1 54 ? -42.073 -8.934 -15.683 1.00 41.50 77 LEU B N 1
ATOM 1452 C CA . LEU B 1 54 ? -42.863 -7.707 -15.604 1.00 39.12 77 LEU B CA 1
ATOM 1453 C C . LEU B 1 54 ? -42.027 -6.478 -16.010 1.00 40.24 77 LEU B C 1
ATOM 1454 O O . LEU B 1 54 ? -42.484 -5.666 -16.818 1.00 39.95 77 LEU B O 1
ATOM 1459 N N . PHE B 1 55 ? -40.810 -6.363 -15.464 1.00 41.87 78 PHE B N 1
ATOM 1460 C CA . PHE B 1 55 ? -39.902 -5.259 -15.784 1.00 44.06 78 PHE B CA 1
ATOM 1461 C C . PHE B 1 55 ? -39.605 -5.174 -17.279 1.00 46.11 78 PHE B C 1
ATOM 1462 O O . PHE B 1 55 ? -39.551 -4.077 -17.850 1.00 46.39 78 PHE B O 1
ATOM 1470 N N . ARG B 1 56 ? -39.407 -6.336 -17.898 1.00 47.90 79 ARG B N 1
ATOM 1471 C CA . ARG B 1 56 ? -39.119 -6.419 -19.328 1.00 50.80 79 ARG B CA 1
ATOM 1472 C C . ARG B 1 56 ? -40.313 -5.965 -20.163 1.00 48.34 79 ARG B C 1
ATOM 1473 O O . ARG B 1 56 ? -40.136 -5.300 -21.182 1.00 49.69 79 ARG B O 1
ATOM 1481 N N . SER B 1 57 ? -41.519 -6.319 -19.717 1.00 45.19 80 SER B N 1
ATOM 1482 C CA . SER B 1 57 ? -42.749 -5.854 -20.348 1.00 43.78 80 SER B CA 1
ATOM 1483 C C . SER B 1 57 ? -42.834 -4.337 -20.280 1.00 42.27 80 SER B C 1
ATOM 1484 O O . SER B 1 57 ? -43.204 -3.696 -21.256 1.00 42.98 80 SER B O 1
ATOM 1487 N N . VAL B 1 58 ? -42.481 -3.777 -19.123 1.00 40.95 81 VAL B N 1
ATOM 1488 C CA . VAL B 1 58 ? -42.510 -2.334 -18.895 1.00 40.84 81 VAL B CA 1
ATOM 1489 C C . VAL B 1 58 ? -41.517 -1.631 -19.815 1.00 43.49 81 VAL B C 1
ATOM 1490 O O . VAL B 1 58 ? -41.883 -0.690 -20.524 1.00 43.92 81 VAL B O 1
ATOM 1494 N N . ALA B 1 59 ? -40.276 -2.117 -19.811 1.00 45.82 82 ALA B N 1
ATOM 1495 C CA . ALA B 1 59 ? -39.224 -1.620 -20.688 1.00 49.43 82 ALA B CA 1
ATOM 1496 C C . ALA B 1 59 ? -39.649 -1.620 -22.152 1.00 50.35 82 ALA B C 1
ATOM 1497 O O . ALA B 1 59 ? -39.433 -0.631 -22.855 1.00 51.81 82 ALA B O 1
ATOM 1499 N N . LYS B 1 60 ? -40.251 -2.722 -22.605 1.00 50.31 83 LYS B N 1
ATOM 1500 C CA . LYS B 1 60 ? -40.670 -2.858 -24.006 1.00 52.36 83 LYS B CA 1
ATOM 1501 C C . LYS B 1 60 ? -41.750 -1.847 -24.378 1.00 50.85 83 LYS B C 1
ATOM 1502 O O . LYS B 1 60 ? -41.715 -1.276 -25.471 1.00 52.57 83 LYS B O 1
ATOM 1508 N N . ILE B 1 61 ? -42.703 -1.632 -23.471 1.00 48.31 84 ILE B N 1
ATOM 1509 C CA . ILE B 1 61 ? -43.751 -0.624 -23.665 1.00 48.15 84 ILE B CA 1
ATOM 1510 C C . ILE B 1 61 ? -43.159 0.792 -23.719 1.00 49.22 84 ILE B C 1
ATOM 1511 O O . ILE B 1 61 ? -43.583 1.614 -24.532 1.00 50.31 84 ILE B O 1
ATOM 1516 N N . LYS B 1 62 ? -42.170 1.050 -22.863 1.00 49.81 85 LYS B N 1
ATOM 1517 C CA . LYS B 1 62 ? -41.460 2.328 -22.832 1.00 52.23 85 LYS B CA 1
ATOM 1518 C C . LYS B 1 62 ? -40.672 2.579 -24.119 1.00 55.17 85 LYS B C 1
ATOM 1519 O O . LYS B 1 62 ? -40.537 3.721 -24.547 1.00 56.84 85 LYS B O 1
ATOM 1525 N N . GLN B 1 63 ? -40.172 1.504 -24.729 1.00 73.06 86 GLN B N 1
ATOM 1526 C CA . GLN B 1 63 ? -39.386 1.578 -25.967 1.00 75.74 86 GLN B CA 1
ATOM 1527 C C . GLN B 1 63 ? -40.227 1.838 -27.223 1.00 69.99 86 GLN B C 1
ATOM 1528 O O . GLN B 1 63 ? -39.681 2.213 -28.262 1.00 71.88 86 GLN B O 1
ATOM 1534 N N . LEU B 1 64 ? -41.540 1.628 -27.131 1.00 64.93 87 LEU B N 1
ATOM 1535 C CA . LEU B 1 64 ? -42.435 1.801 -28.279 1.00 61.64 87 LEU B CA 1
ATOM 1536 C C . LEU B 1 64 ? -42.479 3.244 -28.753 1.00 59.43 87 LEU B C 1
ATOM 1537 O O . LEU B 1 64 ? -42.691 4.160 -27.955 1.00 58.28 87 LEU B O 1
ATOM 1542 N N . ASP B 1 65 ? -42.278 3.441 -30.053 1.00 60.25 88 ASP B N 1
ATOM 1543 C CA . ASP B 1 65 ? -42.461 4.758 -30.651 1.00 58.13 88 ASP B CA 1
ATOM 1544 C C . ASP B 1 65 ? -43.955 5.032 -30.831 1.00 53.84 88 ASP B C 1
ATOM 1545 O O . ASP B 1 65 ? -44.640 4.339 -31.583 1.00 54.07 88 ASP B O 1
ATOM 1550 N N . LEU B 1 66 ? -44.439 6.056 -30.132 1.00 52.02 89 LEU B N 1
ATOM 1551 C CA . LEU B 1 66 ? -45.862 6.387 -30.090 1.00 50.05 89 LEU B CA 1
ATOM 1552 C C . LEU B 1 66 ? -46.338 7.276 -31.250 1.00 48.42 89 LEU B C 1
ATOM 1553 O O . LEU B 1 66 ? -47.540 7.503 -31.406 1.00 48.23 89 LEU B O 1
ATOM 1558 N N . TRP B 1 67 ? -45.408 7.760 -32.069 1.00 48.65 90 TRP B N 1
ATOM 1559 C CA . TRP B 1 67 ? -45.743 8.772 -33.070 1.00 47.05 90 TRP B CA 1
ATOM 1560 C C . TRP B 1 67 ? -45.469 8.345 -34.503 1.00 49.11 90 TRP B C 1
ATOM 1561 O O . TRP B 1 67 ? -44.400 7.818 -34.817 1.00 52.37 90 TRP B O 1
ATOM 1572 N N . GLN B 1 68 ? -46.450 8.574 -35.367 1.00 49.06 91 GLN B N 1
ATOM 1573 C CA . GLN B 1 68 ? -46.250 8.419 -36.800 1.00 52.32 91 GLN B CA 1
ATOM 1574 C C . GLN B 1 68 ? -46.227 9.784 -37.472 1.00 50.26 91 GLN B C 1
ATOM 1575 O O . GLN B 1 68 ? -46.986 10.690 -37.115 1.00 47.18 91 GLN B O 1
ATOM 1581 N N . GLU B 1 69 ? -45.324 9.931 -38.430 1.00 52.99 92 GLU B N 1
ATOM 1582 C CA . GLU B 1 69 ? -45.132 11.205 -39.099 1.00 51.98 92 GLU B CA 1
ATOM 1583 C C . GLU B 1 69 ? -45.581 11.155 -40.552 1.00 55.56 92 GLU B C 1
ATOM 1584 O O . GLU B 1 69 ? -45.271 10.211 -41.285 1.00 61.42 92 GLU B O 1
ATOM 1590 N N . ASN B 1 70 ? -46.340 12.173 -40.942 1.00 56.13 93 ASN B N 1
ATOM 1591 C CA . ASN B 1 70 ? -46.734 12.375 -42.324 1.00 55.56 93 ASN B CA 1
ATOM 1592 C C . ASN B 1 70 ? -45.646 13.187 -43.027 1.00 50.12 9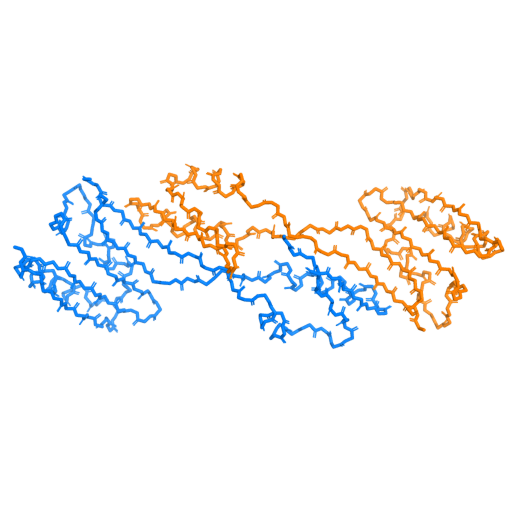3 ASN B C 1
ATOM 1593 O O . ASN B 1 70 ? -44.654 13.561 -42.399 1.00 47.67 93 ASN B O 1
ATOM 1598 N N . GLY B 1 71 ? -45.811 13.448 -44.319 1.00 50.05 94 GLY B N 1
ATOM 1599 C CA . GLY B 1 71 ? -44.822 14.226 -45.064 1.00 46.33 94 GLY B CA 1
ATOM 1600 C C . GLY B 1 71 ? -44.568 15.605 -44.475 1.00 43.19 94 GLY B C 1
ATOM 1601 O O . GLY B 1 71 ? -45.402 16.143 -43.743 1.00 44.61 94 GLY B O 1
ATOM 1602 N N . ILE B 1 72 ? -43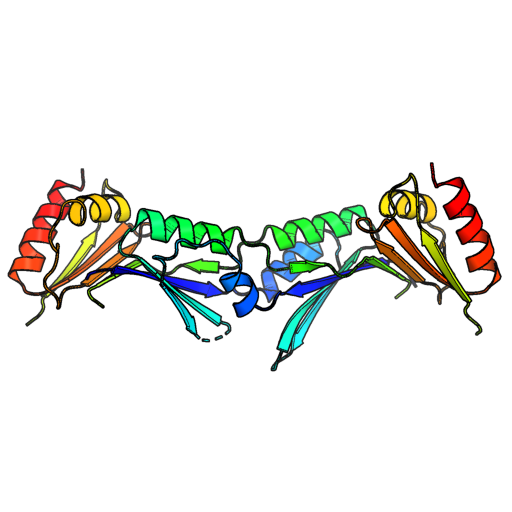.407 16.172 -44.788 1.00 40.60 95 ILE B N 1
ATOM 1603 C CA . ILE B 1 72 ? -43.084 17.537 -44.380 1.00 38.94 95 ILE B CA 1
ATOM 1604 C C . ILE B 1 72 ? -43.700 18.537 -45.363 1.00 39.17 95 ILE B C 1
ATOM 1605 O O . ILE B 1 72 ? -43.734 18.304 -46.573 1.00 40.12 95 ILE B O 1
ATOM 1610 N N . TYR B 1 73 ? -44.204 19.640 -44.820 1.00 39.52 96 TYR B N 1
ATOM 1611 C CA . TYR B 1 73 ? -44.862 20.670 -45.601 1.00 40.90 96 TYR B CA 1
ATOM 1612 C C . TYR B 1 73 ? -44.044 21.962 -45.486 1.00 39.02 96 TYR B C 1
ATOM 1613 O O . TYR B 1 73 ? -43.711 22.393 -44.385 1.00 39.39 96 TYR B O 1
ATOM 1622 N N . TYR B 1 74 ? -43.692 22.554 -46.625 1.00 38.39 97 TYR B N 1
ATOM 1623 C CA . TYR B 1 74 ? -42.910 23.795 -46.652 1.00 37.65 97 TYR B CA 1
ATOM 1624 C C . TYR B 1 74 ? -43.710 24.912 -47.325 1.00 39.74 97 TYR B C 1
ATOM 1625 O O . TYR B 1 74 ? -44.035 24.833 -48.510 1.00 41.01 97 TYR B O 1
ATOM 1634 N N . PHE B 1 75 ? -44.032 25.948 -46.553 1.00 41.29 98 PHE B N 1
ATOM 1635 C CA . PHE B 1 75 ? -44.937 27.001 -47.006 1.00 44.79 98 PHE B CA 1
ATOM 1636 C C . PHE B 1 75 ? -44.685 28.298 -46.244 1.00 47.22 98 PHE B C 1
ATOM 1637 O O . PHE B 1 75 ? -43.943 28.309 -45.258 1.00 47.21 98 PHE B O 1
ATOM 1645 N N . THR B 1 76 ? -45.313 29.384 -46.697 1.00 58.37 99 THR B N 1
ATOM 1646 C CA . THR B 1 76 ? -45.238 30.675 -46.012 1.00 62.45 99 THR B CA 1
ATOM 1647 C C . THR B 1 76 ? -46.433 30.853 -45.080 1.00 68.48 99 THR B C 1
ATOM 1648 O O . THR B 1 76 ? -47.590 30.788 -45.509 1.00 69.93 99 THR B O 1
ATOM 1652 N N . LYS B 1 77 ? -46.126 31.082 -43.804 1.00 72.85 100 LYS B N 1
ATOM 1653 C CA . LYS B 1 77 ? -47.118 31.172 -42.738 1.00 79.92 100 LYS B CA 1
ATOM 1654 C C . LYS B 1 77 ? -47.841 32.518 -42.760 1.00 84.58 100 LYS B C 1
ATOM 1655 O O . LYS B 1 77 ? -48.693 32.767 -43.616 1.00 84.27 100 LYS B O 1
ATOM 1661 N N . GLN B 1 104 ? -52.921 32.153 -61.241 1.00 80.11 127 GLN B N 1
ATOM 1662 C CA . GLN B 1 104 ? -52.717 30.777 -61.671 1.00 78.16 127 GLN B CA 1
ATOM 1663 C C . GLN B 1 104 ? -51.515 30.153 -60.974 1.00 70.40 127 GLN B C 1
ATOM 1664 O O . GLN B 1 104 ? -50.411 30.701 -61.010 1.00 67.01 127 GLN B O 1
ATOM 1670 N N . LEU B 1 105 ? -51.745 29.010 -60.335 1.00 68.41 128 LEU B N 1
ATOM 1671 C CA . LEU B 1 105 ? -50.668 28.213 -59.760 1.00 61.66 128 LEU B CA 1
ATOM 1672 C C . LEU B 1 105 ? -50.516 26.905 -60.532 1.00 61.13 128 LEU B C 1
ATOM 1673 O O . LEU B 1 105 ? -51.513 26.255 -60.866 1.00 65.34 128 LEU B O 1
ATOM 1678 N N . ASN B 1 106 ? -49.268 26.539 -60.822 1.00 56.36 129 ASN B N 1
ATOM 1679 C CA . ASN B 1 106 ? -48.953 25.240 -61.413 1.00 55.54 129 ASN B CA 1
ATOM 1680 C C . ASN B 1 106 ? -48.519 24.230 -60.357 1.00 51.29 129 ASN B C 1
ATOM 1681 O O . ASN B 1 106 ? -48.052 24.610 -59.287 1.00 47.93 129 ASN B O 1
ATOM 1686 N N . THR B 1 107 ? -48.676 22.948 -60.675 1.00 52.28 130 THR B N 1
ATOM 1687 C CA . THR B 1 107 ? -48.319 21.853 -59.776 1.00 49.48 130 THR B CA 1
ATOM 1688 C C . THR B 1 107 ? -47.396 20.864 -60.480 1.00 47.96 130 THR B C 1
ATOM 1689 O O . THR B 1 107 ? -47.558 20.600 -61.667 1.00 51.43 130 THR B O 1
ATOM 1693 N N . ALA B 1 108 ? -46.423 20.329 -59.746 1.00 43.83 131 ALA B N 1
ATOM 1694 C CA . ALA B 1 108 ? -45.492 19.347 -60.295 1.00 42.77 131 ALA B CA 1
ATOM 1695 C C . ALA B 1 108 ? -45.040 18.337 -59.246 1.00 40.29 131 ALA B C 1
ATOM 1696 O O . ALA B 1 108 ? -44.660 18.701 -58.133 1.00 37.50 131 ALA B O 1
ATOM 1698 N N . THR B 1 109 ? -45.098 17.065 -59.616 1.00 42.11 132 THR B N 1
ATOM 1699 C CA . THR B 1 109 ? -44.573 15.997 -58.791 1.00 40.51 132 THR B CA 1
ATOM 1700 C C . THR B 1 109 ? -43.188 15.668 -59.306 1.00 38.72 132 THR B C 1
ATOM 1701 O O . THR B 1 109 ? -43.002 15.403 -60.490 1.00 40.86 132 THR B O 1
ATOM 1705 N N . ILE B 1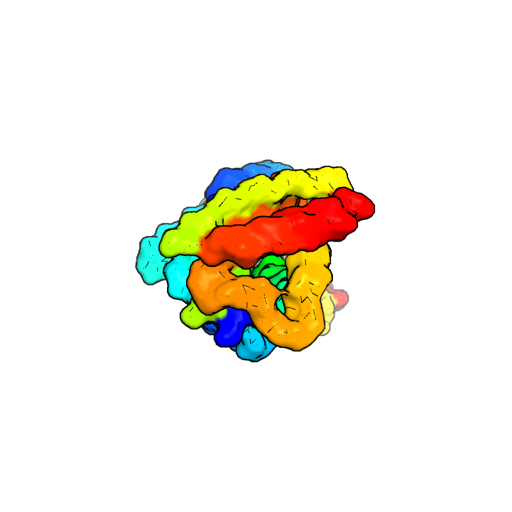 110 ? -42.210 15.695 -58.416 1.00 38.96 133 ILE B N 1
ATOM 1706 C CA . ILE B 1 110 ? -40.861 15.324 -58.796 1.00 37.90 133 ILE B CA 1
ATOM 1707 C C . ILE B 1 110 ? -40.452 14.067 -58.038 1.00 37.33 133 ILE B C 1
ATOM 1708 O O . ILE B 1 110 ? -40.481 14.025 -56.808 1.00 36.54 133 ILE B O 1
ATOM 1713 N N . LYS B 1 111 ? -40.117 13.031 -58.797 1.00 38.91 134 LYS B N 1
ATOM 1714 C CA . LYS B 1 111 ? -39.720 11.753 -58.237 1.00 39.53 134 LYS B CA 1
ATOM 1715 C C . LYS B 1 111 ? -38.204 11.680 -58.259 1.00 39.06 134 LYS B C 1
ATOM 1716 O O . LYS B 1 111 ? -37.598 11.667 -59.326 1.00 40.48 134 LYS B O 1
ATOM 1722 N N . LEU B 1 112 ? -37.587 11.631 -57.085 1.00 38.08 135 LEU B N 1
ATOM 1723 C CA . LEU B 1 112 ? -36.128 11.609 -57.021 1.00 38.73 135 LEU B CA 1
ATOM 1724 C C . LEU B 1 112 ? -35.568 10.212 -57.237 1.00 42.14 135 LEU B C 1
ATOM 1725 O O . LEU B 1 112 ? -36.227 9.221 -56.930 1.00 43.50 135 LEU B O 1
ATOM 1730 N N . HIS B 1 113 ? -34.354 10.146 -57.778 1.00 44.50 136 HIS B N 1
ATOM 1731 C CA . HIS B 1 113 ? -33.723 8.869 -58.119 1.00 48.78 136 HIS B CA 1
ATOM 1732 C C . HIS B 1 113 ? -32.403 8.641 -57.384 1.00 51.51 136 HIS B C 1
ATOM 1733 O O . HIS B 1 113 ? -31.976 7.497 -57.217 1.00 55.65 136 HIS B O 1
ATOM 1740 N N . PHE B 1 114 ? -31.752 9.723 -56.961 1.00 49.95 137 PHE B N 1
ATOM 1741 C CA . PHE B 1 114 ? -30.426 9.610 -56.348 1.00 53.76 137 PHE B CA 1
ATOM 1742 C C . PHE B 1 114 ? -30.286 10.373 -55.034 1.00 52.15 137 PHE B C 1
ATOM 1743 O O . PHE B 1 114 ? -29.634 9.899 -54.107 1.00 55.59 137 PHE B O 1
ATOM 1751 N N . ALA B 1 115 ? -30.901 11.548 -54.960 1.00 47.74 138 ALA B N 1
ATOM 1752 C CA . ALA B 1 115 ? -30.846 12.376 -53.760 1.00 46.53 138 ALA B CA 1
ATOM 1753 C C . ALA B 1 115 ? -32.006 12.076 -52.809 1.00 44.57 138 ALA B C 1
ATOM 1754 O O . ALA B 1 115 ? -33.019 11.506 -53.219 1.00 43.41 138 ALA B O 1
ATOM 1756 N N . LYS B 1 116 ? -31.836 12.445 -51.538 1.00 45.33 139 LYS B N 1
ATOM 1757 C CA . LYS B 1 116 ? -32.936 12.481 -50.575 1.00 43.98 139 LYS B CA 1
ATOM 1758 C C . LYS B 1 116 ? -33.669 13.818 -50.681 1.00 39.98 139 LYS B C 1
ATOM 1759 O O . LYS B 1 116 ? -33.032 14.877 -50.755 1.00 39.17 139 LYS B O 1
ATOM 1765 N N . ALA B 1 117 ? -35.002 13.758 -50.680 1.00 38.09 140 ALA B N 1
ATOM 1766 C CA . ALA B 1 117 ? -35.859 14.946 -50.739 1.00 35.49 140 ALA B CA 1
ATOM 1767 C C . ALA B 1 117 ? -35.475 16.015 -49.706 1.00 36.01 140 ALA B C 1
ATOM 1768 O O . ALA B 1 117 ? -35.385 17.195 -50.037 1.00 34.46 140 ALA B O 1
ATOM 1770 N N . SER B 1 118 ? -35.222 15.587 -48.470 1.00 39.07 141 SER B N 1
ATOM 1771 C CA . SER B 1 118 ? -34.847 16.499 -47.387 1.00 40.93 141 SER B CA 1
ATOM 1772 C C . SER B 1 118 ? -33.501 17.185 -47.631 1.00 41.54 141 SER B C 1
ATOM 1773 O O . SER B 1 118 ? -33.342 18.362 -47.312 1.00 41.57 141 SER B O 1
ATOM 1776 N N . GLU B 1 119 ? -32.549 16.452 -48.208 1.00 43.11 142 GLU B N 1
ATOM 1777 C CA . GLU B 1 119 ? -31.247 17.024 -48.565 1.00 45.14 142 GLU B CA 1
ATOM 1778 C C . GLU B 1 119 ? -31.364 18.050 -49.696 1.00 41.92 142 GLU B C 1
ATOM 1779 O O . GLU B 1 119 ? -30.738 19.113 -49.643 1.00 42.96 142 GLU B O 1
ATOM 1785 N N . VAL B 1 120 ? -32.176 17.730 -50.703 1.00 38.99 143 VAL B N 1
ATOM 1786 C CA . VAL B 1 120 ? -32.483 18.661 -51.790 1.00 36.88 143 VAL B CA 1
ATOM 1787 C C . VAL B 1 120 ? -33.088 19.945 -51.221 1.00 36.04 143 VAL B C 1
ATOM 1788 O O . VAL B 1 120 ? -32.659 21.048 -51.573 1.00 36.84 143 VAL B O 1
ATOM 1792 N N . MET B 1 121 ? -34.058 19.786 -50.321 1.00 35.11 144 MET B N 1
ATOM 1793 C CA . MET B 1 121 ? -34.717 20.913 -49.664 1.00 35.11 144 MET B CA 1
ATOM 1794 C C . MET B 1 121 ? -33.775 21.785 -48.837 1.00 37.43 144 MET B C 1
ATOM 1795 O O . MET B 1 121 ? -33.928 23.000 -48.815 1.00 37.87 144 MET B O 1
ATOM 1800 N N . LYS B 1 122 ? -32.805 21.171 -48.167 1.00 39.74 145 LYS B N 1
ATOM 1801 C CA . LYS B 1 122 ? -31.789 21.933 -47.441 1.00 42.85 145 LYS B CA 1
ATOM 1802 C C . LYS B 1 122 ? -30.929 22.746 -48.401 1.00 43.53 145 LYS B C 1
ATOM 1803 O O . LYS B 1 122 ? -30.617 23.904 -48.139 1.00 45.56 145 LYS B O 1
ATOM 1809 N N . SER B 1 123 ? -30.549 22.127 -49.512 1.00 42.91 146 SER B N 1
ATOM 1810 C CA . SER B 1 123 ? -29.783 22.801 -50.557 1.00 44.34 146 SER B CA 1
ATOM 1811 C C . SER B 1 123 ? -30.586 23.954 -51.173 1.00 42.58 146 SER B C 1
ATOM 1812 O O . SER B 1 123 ? -30.082 25.071 -51.282 1.00 45.28 146 SER B O 1
ATOM 1815 N N . LEU B 1 124 ? -31.837 23.681 -51.546 1.00 39.12 147 LEU B N 1
ATOM 1816 C CA . LEU B 1 124 ? -32.719 24.685 -52.154 1.00 38.61 147 LEU B CA 1
ATOM 1817 C C . LEU B 1 124 ? -33.027 25.873 -51.242 1.00 39.94 147 LEU B C 1
ATOM 1818 O O . LEU B 1 124 ? -33.097 27.008 -51.708 1.00 41.90 147 LEU B O 1
ATOM 1823 N N . THR B 1 125 ? -33.233 25.604 -49.955 1.00 39.75 148 THR B N 1
ATOM 1824 C CA . THR B 1 125 ? -33.645 26.639 -49.007 1.00 41.63 148 THR B CA 1
ATOM 1825 C C . THR B 1 125 ? -32.460 27.251 -48.278 1.00 45.45 148 THR B C 1
ATOM 1826 O O . THR B 1 125 ? -32.608 28.282 -47.619 1.00 48.10 148 THR B O 1
ATOM 1830 N N . GLY B 1 126 ? -31.294 26.611 -48.402 1.00 46.71 149 GLY B N 1
ATOM 1831 C CA . GLY B 1 126 ? -30.023 27.158 -47.912 1.00 51.32 149 GLY B CA 1
ATOM 1832 C C . GLY B 1 126 ? -29.635 28.401 -48.692 1.00 54.13 149 GLY B C 1
ATOM 1833 O O . GLY B 1 126 ? -29.980 28.538 -49.870 1.00 52.77 149 GLY B O 1
ATOM 1834 N N . GLY B 1 127 ? -28.913 29.306 -48.037 1.00 58.97 150 GLY B N 1
ATOM 1835 C CA . GLY B 1 127 ? -28.652 30.631 -48.591 1.00 62.70 150 GLY B CA 1
ATOM 1836 C C . GLY B 1 127 ? -29.832 31.548 -48.317 1.00 62.35 150 GLY B C 1
ATOM 1837 O O . GLY B 1 127 ? -30.977 31.093 -48.221 1.00 58.66 150 GLY B O 1
ATOM 1838 N N . SER B 1 128 ? -29.558 32.841 -48.186 1.00 67.27 151 SER B N 1
ATOM 1839 C CA . SER B 1 128 ? -30.604 33.817 -47.900 1.00 68.43 151 SER B CA 1
ATOM 1840 C C . SER B 1 128 ? -31.605 33.954 -49.054 1.00 66.21 151 SER B C 1
ATOM 1841 O O . SER B 1 128 ? -31.336 33.530 -50.179 1.00 65.13 151 SER B O 1
ATOM 1844 N N . GLY B 1 129 ? -32.759 34.546 -48.761 1.00 66.71 152 GLY B N 1
ATOM 1845 C CA . GLY B 1 129 ? -33.800 34.757 -49.758 1.00 65.79 152 GLY B CA 1
ATOM 1846 C C . GLY B 1 129 ? -34.773 33.598 -49.820 1.00 60.56 152 GLY B C 1
ATOM 1847 O O . GLY B 1 129 ? -34.403 32.445 -49.570 1.00 56.90 152 GLY B O 1
ATOM 1848 N N . SER B 1 130 ? -36.023 33.906 -50.154 1.00 61.06 153 SER B N 1
ATOM 1849 C CA . SER B 1 130 ? -37.047 32.881 -50.292 1.00 57.15 153 SER B CA 1
ATOM 1850 C C . SER B 1 130 ? -36.872 32.096 -51.591 1.00 54.12 153 SER B C 1
ATOM 1851 O O . SER B 1 130 ? -36.559 32.662 -52.639 1.00 56.44 153 SER B O 1
ATOM 1854 N N . LEU B 1 131 ? -37.053 30.782 -51.485 1.00 42.33 154 LEU B N 1
ATOM 1855 C CA . LEU B 1 131 ? -37.028 29.869 -52.618 1.00 39.77 154 LEU B CA 1
ATOM 1856 C C . LEU B 1 131 ? -38.282 30.021 -53.480 1.00 38.29 154 LEU B C 1
ATOM 1857 O O . LEU B 1 131 ? -38.190 30.086 -54.701 1.00 38.41 154 LEU B O 1
ATOM 1862 N N . LEU B 1 132 ? -39.441 30.075 -52.825 1.00 37.63 155 LEU B N 1
ATOM 1863 C CA . LEU B 1 132 ? -40.747 30.187 -53.479 1.00 36.96 155 LEU B CA 1
ATOM 1864 C C . LEU B 1 132 ? -41.350 31.572 -53.280 1.00 38.76 155 LEU B C 1
ATOM 1865 O O . LEU B 1 132 ? -40.930 32.315 -52.396 1.00 40.53 155 LEU B O 1
ATOM 1870 N N . SER B 1 133 ? -42.338 31.912 -54.105 1.00 39.34 156 SER B N 1
ATOM 1871 C CA . SER B 1 133 ? -43.173 33.093 -53.876 1.00 41.80 156 SER B CA 1
ATOM 1872 C C . SER B 1 133 ? -44.053 32.848 -52.646 1.00 42.46 156 SER B C 1
ATOM 1873 O O . SER B 1 133 ? -44.264 31.696 -52.264 1.00 40.67 156 SER B O 1
ATOM 1876 N N . PRO B 1 134 ? -44.597 33.925 -52.042 1.00 45.37 157 PRO B N 1
ATOM 1877 C CA . PRO B 1 134 ? -45.445 33.770 -50.848 1.00 47.00 157 PRO B CA 1
ATOM 1878 C C . PRO B 1 134 ? -46.625 32.807 -51.047 1.00 46.56 157 PRO B C 1
ATOM 1879 O O . PRO B 1 134 ? -47.122 32.243 -50.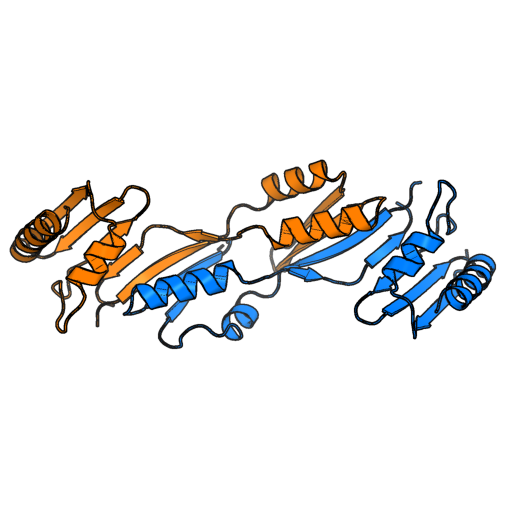077 1.00 47.31 157 PRO B O 1
ATOM 1883 N N . ASN B 1 135 ? -47.054 32.619 -52.293 1.00 45.96 158 ASN B N 1
ATOM 1884 C CA . ASN B 1 135 ? -48.132 31.683 -52.619 1.00 46.55 158 ASN B CA 1
ATOM 1885 C C . ASN B 1 135 ? -47.643 30.269 -52.918 1.00 43.35 158 ASN B C 1
ATOM 1886 O O . ASN B 1 135 ? -48.440 29.380 -53.229 1.00 44.28 158 ASN B O 1
ATOM 1891 N N . GLY B 1 136 ? -46.331 30.072 -52.817 1.00 40.40 159 GLY B N 1
ATOM 1892 C CA . GLY B 1 136 ? -45.708 28.782 -53.067 1.00 37.65 159 GLY B CA 1
ATOM 1893 C C . GLY B 1 136 ? -45.655 27.858 -51.866 1.00 37.12 159 GLY B C 1
ATOM 1894 O O . GLY B 1 136 ? -45.569 28.300 -50.713 1.00 37.82 159 GLY B O 1
ATOM 1895 N N . SER B 1 137 ? -45.718 26.562 -52.147 1.00 36.02 160 SER B N 1
ATOM 1896 C CA . SER B 1 137 ? -45.561 25.546 -51.125 1.00 35.22 160 SER B CA 1
ATOM 1897 C C . SER B 1 137 ? -44.891 24.321 -51.720 1.00 33.53 160 SER B C 1
ATOM 1898 O O . SER B 1 137 ? -44.986 24.069 -52.922 1.00 33.31 160 SER B O 1
ATOM 1901 N N . ILE B 1 138 ? -44.199 23.581 -50.862 1.00 32.65 161 ILE B N 1
ATOM 1902 C CA . ILE B 1 138 ? -43.662 22.279 -51.211 1.00 32.26 161 ILE B CA 1
ATOM 1903 C C . ILE B 1 138 ? -44.063 21.278 -50.144 1.00 33.31 161 ILE B C 1
ATOM 1904 O O . ILE B 1 138 ? -44.060 21.588 -48.952 1.00 33.79 161 ILE B O 1
ATOM 1909 N N . THR B 1 139 ? -44.455 20.090 -50.587 1.00 34.51 162 THR B N 1
ATOM 1910 C CA . THR B 1 139 ? -44.678 18.980 -49.684 1.00 35.80 162 THR B CA 1
ATOM 1911 C C . THR B 1 139 ? -43.802 17.823 -50.165 1.00 35.63 162 THR B C 1
ATOM 1912 O O . THR B 1 139 ? -43.769 17.506 -51.359 1.00 36.29 162 THR B O 1
ATOM 1916 N N . PHE B 1 140 ? -43.058 17.223 -49.241 1.00 35.40 163 PHE B N 1
ATOM 1917 C CA . PHE B 1 140 ? -42.075 16.202 -49.603 1.00 35.52 163 PHE B CA 1
ATOM 1918 C C . PHE B 1 140 ? -41.964 15.096 -48.566 1.00 37.24 163 PHE B C 1
ATOM 1919 O O . PHE B 1 140 ? -42.430 15.244 -47.438 1.00 37.96 163 PHE B O 1
ATOM 1927 N N . ASP B 1 141 ? -41.323 13.997 -48.956 1.00 38.51 164 ASP B N 1
ATOM 1928 C CA . ASP B 1 141 ? -41.247 12.814 -48.120 1.00 40.79 164 ASP B CA 1
ATOM 1929 C C . ASP B 1 141 ? -40.039 11.975 -48.516 1.00 41.58 164 ASP B C 1
ATOM 1930 O O . ASP B 1 141 ? -39.909 11.585 -49.670 1.00 42.69 164 ASP B O 1
ATOM 1935 N N . ASP B 1 142 ? -39.165 11.686 -47.557 1.00 42.08 165 ASP B N 1
ATOM 1936 C CA . ASP B 1 142 ? -37.978 10.855 -47.812 1.00 43.77 165 ASP B CA 1
ATOM 1937 C C . ASP B 1 142 ? -38.275 9.361 -48.035 1.00 47.20 165 ASP B C 1
ATOM 1938 O O . ASP B 1 142 ? -37.407 8.622 -48.524 1.00 49.04 165 ASP B O 1
ATOM 1943 N N . ARG B 1 143 ? -39.483 8.921 -47.671 1.00 51.31 166 ARG B N 1
ATOM 1944 C CA . ARG B 1 143 ? -39.879 7.514 -47.819 1.00 52.68 166 ARG B CA 1
ATOM 1945 C C . ARG B 1 143 ? -40.106 7.173 -49.284 1.00 49.80 166 ARG B C 1
ATOM 1946 O O . ARG B 1 143 ? -39.386 6.358 -49.860 1.00 49.56 166 ARG B O 1
ATOM 1954 N N . SER B 1 144 ? -41.129 7.796 -49.869 1.00 48.75 167 SER B N 1
ATOM 1955 C CA . SER B 1 144 ? -41.424 7.665 -51.288 1.00 47.62 167 SER B CA 1
ATOM 1956 C C . SER B 1 144 ? -40.459 8.521 -52.101 1.00 45.09 167 SER B C 1
ATOM 1957 O O . SER B 1 144 ? -40.376 8.393 -53.320 1.00 45.23 167 SER B O 1
ATOM 1960 N N . ASN B 1 145 ? -39.728 9.385 -51.400 1.00 44.47 168 ASN B N 1
ATOM 1961 C CA . ASN B 1 145 ? -38.747 10.293 -51.989 1.00 43.52 168 ASN B CA 1
ATOM 1962 C C . ASN B 1 145 ? -39.327 11.161 -53.111 1.00 42.22 168 ASN B C 1
ATOM 1963 O O . ASN B 1 145 ? -38.694 11.375 -54.143 1.00 42.67 168 ASN B O 1
ATOM 1968 N N . LEU B 1 146 ? -40.546 11.646 -52.880 1.00 41.93 169 LEU B N 1
ATOM 1969 C CA . LEU B 1 146 ? -41.251 12.528 -53.805 1.00 41.38 169 LEU B CA 1
ATOM 1970 C C . LEU B 1 146 ? -41.137 13.972 -53.334 1.00 39.82 169 LEU B C 1
ATOM 1971 O O . LEU B 1 146 ? -41.003 14.226 -52.138 1.00 40.04 169 LEU B O 1
ATOM 1976 N N . LEU B 1 147 ? -41.195 14.904 -54.283 1.00 39.14 170 LEU B N 1
ATOM 1977 C CA . LEU B 1 147 ? -41.338 16.330 -53.994 1.00 38.03 170 LEU B CA 1
ATOM 1978 C C . LEU B 1 147 ? -42.535 16.844 -54.787 1.00 38.29 170 LEU B C 1
ATOM 1979 O O . LEU B 1 147 ? -42.631 16.619 -55.995 1.00 39.66 170 LEU B O 1
ATOM 1984 N N . LEU B 1 148 ? -43.447 17.524 -54.104 1.00 38.27 171 LEU B N 1
ATOM 1985 C CA . LEU B 1 148 ? -44.620 18.110 -54.742 1.00 39.41 171 LEU B CA 1
ATOM 1986 C C . LEU B 1 148 ? -44.537 19.625 -54.575 1.00 37.74 171 LEU B C 1
ATOM 1987 O O . LEU B 1 148 ? -44.494 20.128 -53.449 1.00 37.68 171 LEU B O 1
ATOM 1992 N N . ILE B 1 149 ? -44.512 20.347 -55.692 1.00 37.25 172 ILE B N 1
ATOM 1993 C CA . ILE B 1 149 ? -44.398 21.801 -55.659 1.00 35.85 172 ILE B CA 1
ATOM 1994 C C . ILE B 1 149 ? -45.613 22.521 -56.249 1.00 37.18 172 ILE B C 1
ATOM 1995 O O . ILE B 1 149 ? -46.143 22.124 -57.287 1.00 39.80 172 ILE B O 1
ATOM 2000 N N . GLN B 1 150 ? -46.054 23.574 -55.566 1.00 36.45 173 GLN B N 1
ATOM 2001 C CA . GLN B 1 150 ? -47.126 24.424 -56.072 1.00 38.01 173 GLN B CA 1
ATOM 2002 C C . GLN B 1 150 ? -46.738 25.894 -55.977 1.00 36.27 173 GLN B C 1
ATOM 2003 O O . GLN B 1 150 ? -46.517 26.416 -54.882 1.00 35.59 173 GLN B O 1
ATOM 2009 N N . ASP B 1 151 ? -46.663 26.555 -57.128 1.00 36.56 174 ASP B N 1
ATOM 2010 C CA . ASP B 1 151 ? -46.308 27.970 -57.183 1.00 35.50 174 ASP B CA 1
ATOM 2011 C C . ASP B 1 151 ? -46.676 28.572 -58.538 1.00 37.51 174 ASP B C 1
ATOM 2012 O O . ASP B 1 151 ? -47.181 27.870 -59.417 1.00 40.38 174 ASP B O 1
ATOM 2017 N N . GLU B 1 152 ? -46.428 29.871 -58.698 1.00 51.49 175 GLU B N 1
ATOM 2018 C CA . GLU B 1 152 ? -46.523 30.535 -60.000 1.00 50.11 175 GLU B CA 1
ATOM 2019 C C . GLU B 1 152 ? -45.734 29.732 -61.044 1.00 44.84 175 GLU B C 1
ATOM 2020 O O . GLU B 1 152 ? -44.734 29.105 -60.705 1.00 42.42 175 GLU B O 1
ATOM 2026 N N . PRO B 1 153 ? -46.190 29.730 -62.311 1.00 44.92 176 PRO B N 1
ATOM 2027 C CA . PRO B 1 153 ? -45.616 28.800 -63.293 1.00 42.62 176 PRO B CA 1
ATOM 2028 C C . PRO B 1 153 ? -44.094 28.889 -63.505 1.00 39.99 176 PRO B C 1
ATOM 2029 O O . PRO B 1 153 ? -43.429 27.857 -63.615 1.00 38.24 176 PRO B O 1
ATOM 2033 N N . ARG B 1 154 ? -43.547 30.098 -63.561 1.00 41.15 177 ARG B N 1
ATOM 2034 C CA . ARG B 1 154 ? -42.103 30.261 -63.763 1.00 40.36 177 ARG B CA 1
ATOM 2035 C C . ARG B 1 154 ? -41.300 29.706 -62.578 1.00 38.55 177 ARG B C 1
ATOM 2036 O O . ARG B 1 154 ? -40.245 29.084 -62.767 1.00 37.43 177 ARG B O 1
ATOM 2044 N N . SER B 1 155 ? -41.821 29.920 -61.368 1.00 39.45 178 SER B N 1
ATOM 2045 C CA . SER B 1 155 ? -41.243 29.359 -60.153 1.00 40.03 178 SER B CA 1
ATOM 2046 C C . SER B 1 155 ? -41.189 27.826 -60.202 1.00 36.89 178 SER B C 1
ATOM 2047 O O . SER B 1 155 ? -40.128 27.238 -59.975 1.00 36.91 178 SER B O 1
ATOM 2050 N N . VAL B 1 156 ? 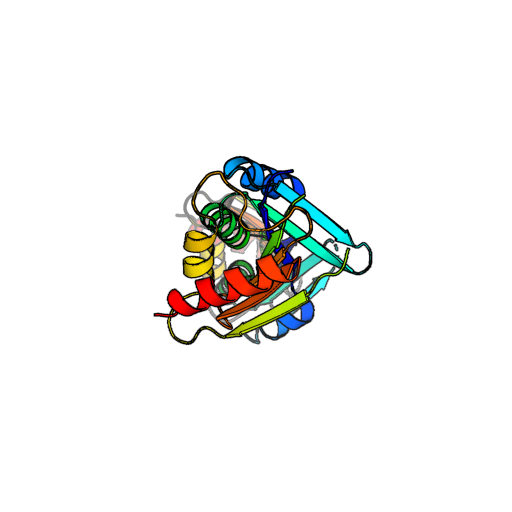-42.316 27.184 -60.515 1.00 35.47 179 VAL B N 1
ATOM 2051 C CA . VAL B 1 156 ? -42.356 25.727 -60.630 1.00 34.36 179 VAL B CA 1
ATOM 2052 C C . VAL B 1 156 ? -41.295 25.250 -61.624 1.00 33.59 179 VAL B C 1
ATOM 2053 O O . VAL B 1 156 ? -40.519 24.340 -61.320 1.00 34.09 179 VAL B O 1
ATOM 2057 N N . ARG B 1 157 ? -41.266 25.888 -62.794 1.00 33.79 180 ARG B N 1
ATOM 2058 C CA . ARG B 1 157 ? -40.357 25.554 -63.892 1.00 35.02 180 ARG B CA 1
ATOM 2059 C C . ARG B 1 157 ? -38.880 25.515 -63.478 1.00 35.03 180 ARG B C 1
ATOM 2060 O O . ARG B 1 157 ? -38.194 24.519 -63.701 1.00 36.33 180 ARG B O 1
ATOM 2068 N N . ASN B 1 158 ? -38.400 26.606 -62.887 1.00 35.26 181 ASN B N 1
ATOM 2069 C CA . ASN B 1 158 ? -36.994 26.735 -62.525 1.00 37.40 181 ASN B CA 1
ATOM 2070 C C . ASN B 1 158 ? -36.564 25.877 -61.331 1.00 37.93 181 ASN B C 1
ATOM 2071 O O . ASN B 1 158 ? -35.418 25.432 -61.264 1.00 39.98 181 ASN B O 1
ATOM 2076 N N . ILE B 1 159 ? -37.480 25.653 -60.396 1.00 43.30 182 ILE B N 1
ATOM 2077 C CA . ILE B 1 159 ? -37.176 24.823 -59.237 1.00 42.02 182 ILE B CA 1
ATOM 2078 C C . ILE B 1 159 ? -37.161 23.358 -59.647 1.00 41.41 182 ILE B C 1
ATOM 2079 O O . ILE B 1 159 ? -36.303 22.595 -59.204 1.00 39.95 182 ILE B O 1
ATOM 2084 N N . LYS B 1 160 ? -38.091 22.984 -60.521 1.00 43.99 183 LYS B N 1
ATOM 2085 C CA . LYS B 1 160 ? -38.094 21.664 -61.137 1.00 45.51 183 LYS B CA 1
ATOM 2086 C C . LYS B 1 160 ? -36.759 21.427 -61.851 1.00 43.91 183 LYS B C 1
ATOM 2087 O O . LYS B 1 160 ? -36.182 20.345 -61.762 1.00 44.03 183 LYS B O 1
ATOM 2093 N N . LYS B 1 161 ? -36.264 22.447 -62.542 1.00 43.50 184 LYS B N 1
ATOM 2094 C CA . LYS B 1 161 ? -34.964 22.350 -63.189 1.00 43.15 184 LYS B CA 1
ATOM 2095 C C . LYS B 1 161 ? -33.838 22.229 -62.161 1.00 41.12 184 LYS B C 1
ATOM 2096 O O . LYS B 1 161 ? -32.955 21.387 -62.301 1.00 41.92 184 LYS B O 1
ATOM 2102 N N . LEU B 1 162 ? -33.884 23.054 -61.121 1.00 40.04 185 LEU B N 1
ATOM 2103 C CA . LEU B 1 162 ? -32.871 23.009 -60.064 1.00 40.18 185 LEU B CA 1
ATOM 2104 C C . LEU B 1 162 ? -32.837 21.649 -59.344 1.00 40.14 185 LEU B C 1
ATOM 2105 O O . LEU B 1 162 ? -31.760 21.122 -59.049 1.00 41.36 185 LEU B O 1
ATOM 2110 N N . ILE B 1 163 ? -34.016 21.081 -59.095 1.00 39.57 186 ILE B N 1
ATOM 2111 C CA . ILE B 1 163 ? -34.130 19.800 -58.406 1.00 40.26 186 ILE B CA 1
ATOM 2112 C C . ILE B 1 163 ? -33.524 18.673 -59.232 1.00 42.36 186 ILE B C 1
ATOM 2113 O O . ILE B 1 163 ? -32.836 17.805 -58.692 1.00 43.73 186 ILE B O 1
ATOM 2118 N N . LYS B 1 164 ? -33.762 18.710 -60.540 1.00 43.70 187 LYS B N 1
ATOM 2119 C CA . LYS B 1 164 ? -33.235 17.699 -61.445 1.00 47.18 187 LYS B CA 1
ATOM 2120 C C . LYS B 1 164 ? -31.714 17.753 -61.605 1.00 48.30 187 LYS B C 1
ATOM 2121 O O . LYS B 1 164 ? -31.089 16.732 -61.901 1.00 52.01 187 LYS B O 1
ATOM 2127 N N . GLU B 1 165 ? -31.124 18.929 -61.392 1.00 46.43 188 GLU B N 1
ATOM 2128 C CA . GLU B 1 165 ? -29.665 19.053 -61.361 1.00 49.09 188 GLU B CA 1
ATOM 2129 C C . GLU B 1 165 ? -29.088 18.487 -60.070 1.00 50.38 188 GLU B C 1
ATOM 2130 O O . GLU B 1 165 ? -28.004 17.906 -60.070 1.00 54.79 188 GLU B O 1
ATOM 2136 N N . LEU B 1 166 ? -29.821 18.664 -58.975 1.00 47.58 189 LEU B N 1
ATOM 2137 C CA . LEU B 1 166 ? -29.378 18.201 -57.663 1.00 49.22 189 LEU B CA 1
ATOM 2138 C C . LEU B 1 166 ? -29.600 16.703 -57.479 1.00 50.88 189 LEU B C 1
ATOM 2139 O O . LEU B 1 166 ? -29.016 16.089 -56.583 1.00 53.93 189 LEU B O 1
ATOM 2144 N N . ASP B 1 167 ? -30.438 16.123 -58.334 1.00 49.93 190 ASP B N 1
ATOM 2145 C CA . ASP B 1 167 ? -30.806 14.719 -58.242 1.00 52.44 190 ASP B CA 1
ATOM 2146 C C . ASP B 1 167 ? -29.802 13.800 -58.952 1.00 58.35 190 ASP B C 1
ATOM 2147 O O . ASP B 1 167 ? -30.164 13.068 -59.876 1.00 61.38 190 ASP B O 1
ATOM 2152 N N . LYS B 1 168 ? -28.545 13.843 -58.512 1.00 61.64 191 LYS B N 1
ATOM 2153 C CA . LYS B 1 168 ? -27.505 12.925 -58.997 1.00 69.04 191 LYS B CA 1
ATOM 2154 C C . LYS B 1 168 ? -26.315 12.857 -58.044 1.00 73.59 191 LYS B C 1
ATOM 2155 O O . LYS B 1 168 ? -26.332 12.102 -57.070 1.00 75.53 191 LYS B O 1
#

Foldseek 3Di:
DDKDKDKDKDFADDVVQLVPQPQDPQWDWDWDVTDIDTDHPDPVSSVVNVVSVVVDDRIDIDFMKIAACPDKDKDKDFFDADFLVVLVCVQCPDDDDLADNGKMWTADRVRSMIMIMHDPVSVVVVVVSSVVVRD/DKDKDKDKDFDDDPPVLVVLCVVLPKDWDWDDDPPDHIDIDIDDPDPVSRVVSVVVSVPDDGIDIDWMKMAACVKDKDKDQADADFLVVLVCVQCPDDDDLADNPKMWTADRPSRMIMIIHDPVSVVVSSVSSVVVRD

B-factor: mean 49.44, std 14.86, range [2.0, 145.45]

Radius of gyration: 27.19 Å; Cα contacts (8 Å, |Δi|>4): 499; chains: 2; bounding box: 36×57×76 Å